Protein AF-A0A5J5KXL0-F1 (afdb_monomer)

Mean predicted aligned error: 7.63 Å

Structure (mmCIF, N/CA/C/O backbone):
data_AF-A0A5J5KXL0-F1
#
_entry.id   AF-A0A5J5KXL0-F1
#
loop_
_atom_site.group_PDB
_atom_site.id
_atom_site.type_symbol
_atom_site.label_atom_id
_atom_site.label_alt_id
_atom_site.label_comp_id
_atom_site.label_asym_id
_atom_site.label_entity_id
_atom_site.label_seq_id
_atom_site.pdbx_PDB_ins_code
_atom_site.Cartn_x
_atom_site.Cartn_y
_atom_site.Cartn_z
_atom_site.occupancy
_atom_site.B_iso_or_equiv
_atom_site.auth_seq_id
_atom_site.auth_comp_id
_atom_site.auth_asym_id
_atom_site.auth_atom_id
_atom_site.pdbx_PDB_model_num
ATOM 1 N N . MET A 1 1 ? -11.976 -41.984 21.659 1.00 36.69 1 MET A N 1
ATOM 2 C CA . MET A 1 1 ? -10.592 -41.591 21.988 1.00 36.69 1 MET A CA 1
ATOM 3 C C . MET A 1 1 ? -9.955 -41.070 20.720 1.00 36.69 1 MET A C 1
ATOM 5 O O . MET A 1 1 ? -10.077 -41.695 19.677 1.00 36.69 1 MET A O 1
ATOM 9 N N . THR A 1 2 ? -9.441 -39.859 20.839 1.00 36.66 2 THR A N 1
ATOM 10 C CA . THR A 1 2 ? -8.989 -38.903 19.829 1.00 36.66 2 THR A CA 1
ATOM 11 C C . THR A 1 2 ? -7.704 -39.324 19.122 1.00 36.66 2 THR A C 1
ATOM 13 O O . THR A 1 2 ? -6.766 -39.780 19.765 1.00 36.66 2 THR A O 1
ATOM 16 N N . THR A 1 3 ? -7.633 -39.064 17.819 1.00 36.59 3 THR A N 1
ATOM 17 C CA . THR A 1 3 ? -6.380 -38.773 17.110 1.00 36.59 3 THR A CA 1
ATOM 18 C C . THR A 1 3 ? -6.630 -37.531 16.260 1.00 36.59 3 THR A C 1
ATOM 20 O O . THR A 1 3 ? -7.458 -37.538 15.353 1.00 36.59 3 THR A O 1
ATOM 23 N N . VAL A 1 4 ? -5.998 -36.429 16.664 1.00 38.50 4 VAL A N 1
ATOM 24 C CA . VAL A 1 4 ? -5.950 -35.154 15.941 1.00 38.50 4 VAL A CA 1
ATOM 25 C C . VAL A 1 4 ? -4.655 -35.176 15.139 1.00 38.50 4 VAL A C 1
ATOM 27 O O . VAL A 1 4 ? -3.616 -35.548 15.680 1.00 38.50 4 VAL A O 1
ATOM 30 N N . ALA A 1 5 ? -4.752 -34.855 13.853 1.00 41.72 5 ALA A N 1
ATOM 31 C CA . ALA A 1 5 ? -3.625 -34.760 12.942 1.00 41.72 5 ALA A CA 1
ATOM 32 C C . ALA A 1 5 ? -2.878 -33.436 13.160 1.00 41.72 5 ALA A C 1
ATOM 34 O O . ALA A 1 5 ? -3.501 -32.374 13.201 1.00 41.72 5 ALA A O 1
ATOM 35 N N . ASP A 1 6 ? -1.557 -33.539 13.299 1.00 37.66 6 ASP A N 1
ATOM 36 C CA . ASP A 1 6 ? -0.603 -32.436 13.216 1.00 37.66 6 ASP A CA 1
ATOM 37 C C . ASP A 1 6 ? -0.498 -31.966 11.758 1.00 37.66 6 ASP A C 1
ATOM 39 O O . ASP A 1 6 ? -0.175 -32.764 10.877 1.00 37.66 6 ASP A O 1
ATOM 43 N N . ASP A 1 7 ? -0.745 -30.677 11.508 1.00 40.84 7 ASP A N 1
ATOM 44 C CA . ASP A 1 7 ? -0.402 -30.025 10.241 1.00 40.84 7 ASP A CA 1
ATOM 45 C C . ASP A 1 7 ? 0.967 -29.340 10.366 1.00 40.84 7 ASP A C 1
ATOM 47 O O . ASP A 1 7 ? 1.172 -28.370 11.102 1.00 40.84 7 ASP A O 1
ATOM 51 N N . ASP A 1 8 ? 1.902 -29.905 9.610 1.00 39.34 8 ASP A N 1
ATOM 52 C CA . ASP A 1 8 ? 3.336 -29.658 9.559 1.00 39.34 8 ASP A CA 1
ATOM 53 C C . ASP A 1 8 ? 3.670 -28.491 8.608 1.00 39.34 8 ASP A C 1
ATOM 55 O O . ASP A 1 8 ? 3.974 -28.674 7.429 1.00 39.34 8 ASP A O 1
ATOM 59 N N . TRP A 1 9 ? 3.609 -27.256 9.115 1.00 34.34 9 TRP A N 1
ATOM 60 C CA . TRP A 1 9 ? 4.214 -26.090 8.453 1.00 34.34 9 TRP A CA 1
ATOM 61 C C . TRP A 1 9 ? 5.440 -25.619 9.234 1.00 34.34 9 TRP A C 1
ATOM 63 O O . TRP A 1 9 ? 5.438 -24.581 9.901 1.00 34.34 9 TRP A O 1
ATOM 73 N N . GLY A 1 10 ? 6.509 -26.410 9.137 1.00 33.91 10 GLY A N 1
ATOM 74 C CA . GLY A 1 10 ? 7.831 -26.093 9.662 1.00 33.91 10 GLY A CA 1
A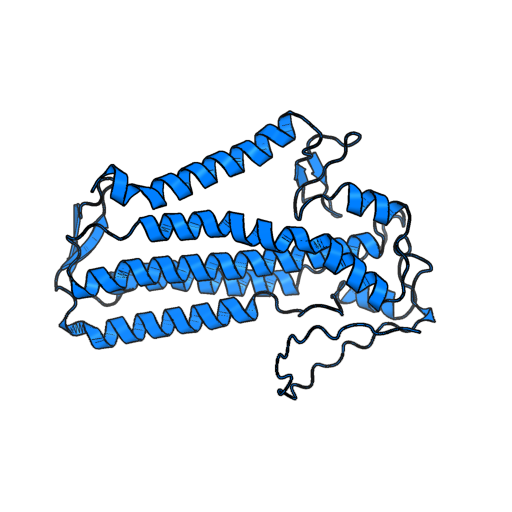TOM 75 C C . GLY A 1 10 ? 8.440 -24.840 9.027 1.00 33.91 10 GLY A C 1
ATOM 76 O O . GLY A 1 10 ? 9.099 -24.901 7.991 1.00 33.91 10 GLY A O 1
ATOM 77 N N . TYR A 1 11 ? 8.295 -23.700 9.701 1.00 33.53 11 TYR A N 1
ATOM 78 C CA . TYR A 1 11 ? 9.240 -22.593 9.579 1.00 33.53 11 TYR A CA 1
ATOM 79 C C . TYR A 1 11 ? 10.261 -22.694 10.721 1.00 33.53 11 TYR A C 1
ATOM 81 O O . TYR A 1 11 ? 9.862 -22.659 11.888 1.00 33.53 11 TYR A O 1
ATOM 89 N N . PRO A 1 12 ? 11.573 -22.791 10.438 1.00 37.69 12 PRO A N 1
ATOM 90 C CA . PRO A 1 12 ? 12.585 -22.808 11.484 1.00 37.69 12 PRO A CA 1
ATOM 91 C C . PRO A 1 12 ? 12.650 -21.434 12.165 1.00 37.69 12 PRO A C 1
ATOM 93 O O . PRO A 1 12 ? 13.183 -20.461 11.629 1.00 37.69 12 PRO A O 1
ATOM 96 N N . LEU A 1 13 ? 12.092 -21.357 13.374 1.00 39.31 13 LEU A N 1
ATOM 97 C CA . LEU A 1 13 ? 12.222 -20.230 14.295 1.00 39.31 13 LEU A CA 1
ATOM 98 C C . LEU A 1 13 ? 13.610 -20.251 14.948 1.00 39.31 13 LEU A C 1
ATOM 100 O O . LEU A 1 13 ? 13.751 -20.524 16.135 1.00 39.31 13 LEU A O 1
ATOM 104 N N . THR A 1 14 ? 14.657 -19.947 14.186 1.00 43.66 14 THR A N 1
ATOM 105 C CA . THR A 1 14 ? 15.987 -19.679 14.750 1.00 43.66 14 THR A CA 1
ATOM 106 C C . THR A 1 14 ? 16.465 -18.301 14.332 1.00 43.66 14 THR A C 1
ATOM 108 O O . THR A 1 14 ? 17.345 -18.140 13.493 1.00 43.66 14 THR A O 1
ATOM 111 N N . SER A 1 15 ? 15.885 -17.285 14.966 1.00 38.31 15 SER A N 1
ATOM 112 C CA . SER A 1 15 ? 16.609 -16.052 15.254 1.00 38.31 15 SER A CA 1
ATOM 113 C C . SER A 1 15 ? 16.174 -15.556 16.626 1.00 38.31 15 SER A C 1
ATOM 115 O O . SER A 1 15 ? 15.062 -15.051 16.793 1.00 38.31 15 SER A O 1
ATOM 117 N N . THR A 1 16 ? 17.068 -15.693 17.598 1.00 38.91 16 THR A N 1
ATOM 118 C CA . THR A 1 16 ? 17.102 -15.003 18.893 1.00 38.91 16 THR A CA 1
ATOM 119 C C . THR A 1 16 ? 17.303 -13.497 18.684 1.00 38.91 16 THR A C 1
ATOM 121 O O . THR A 1 16 ? 18.246 -12.878 19.159 1.00 38.91 16 THR A O 1
ATOM 124 N N . SER A 1 17 ? 16.391 -12.879 17.938 1.00 38.47 17 SER A N 1
ATOM 125 C CA . SER A 1 17 ? 16.041 -11.491 18.170 1.00 38.47 17 SER A CA 1
ATOM 126 C C . SER A 1 17 ? 15.224 -11.515 19.449 1.00 38.47 17 SER A C 1
ATOM 128 O O . SER A 1 17 ? 14.176 -12.160 19.496 1.00 38.47 17 SER A O 1
ATOM 130 N N . THR A 1 18 ? 15.705 -10.838 20.485 1.00 38.31 18 THR A N 1
ATOM 131 C CA . THR A 1 18 ? 14.903 -10.408 21.625 1.00 38.31 18 THR A CA 1
ATOM 132 C C . THR A 1 18 ? 13.773 -9.534 21.075 1.00 38.31 18 THR A C 1
ATOM 134 O O . THR A 1 18 ? 13.832 -8.307 21.119 1.00 38.31 18 THR A O 1
ATOM 137 N N . ARG A 1 19 ? 12.743 -10.145 20.471 1.00 43.59 19 ARG A N 1
ATOM 138 C CA . ARG A 1 19 ? 11.417 -9.547 20.442 1.00 43.59 19 ARG A CA 1
ATOM 139 C C . ARG A 1 19 ? 11.155 -9.329 21.914 1.00 43.59 19 ARG A C 1
ATOM 141 O O . ARG A 1 19 ? 11.011 -10.305 22.641 1.00 43.59 19 ARG A O 1
ATOM 148 N N . ALA A 1 20 ? 11.189 -8.075 22.356 1.00 45.09 20 ALA A N 1
ATOM 149 C CA . ALA A 1 20 ? 10.443 -7.701 23.537 1.00 45.09 20 ALA A CA 1
ATOM 150 C C . ALA A 1 20 ? 9.058 -8.299 23.290 1.00 45.09 20 ALA A C 1
ATOM 152 O O . ALA A 1 20 ? 8.345 -7.845 22.391 1.00 45.09 20 ALA A O 1
ATOM 153 N N . SER A 1 21 ? 8.779 -9.440 23.921 1.00 54.88 21 SER A N 1
ATOM 154 C CA . SER A 1 21 ? 7.454 -10.023 23.937 1.00 54.88 21 SER A CA 1
ATOM 155 C C . SER A 1 21 ? 6.624 -8.896 24.493 1.00 54.88 21 SER A C 1
ATOM 157 O O . SER A 1 21 ? 6.853 -8.501 25.636 1.00 54.88 21 SER A O 1
ATOM 159 N N . VAL A 1 22 ? 5.817 -8.269 23.639 1.00 67.56 22 VAL A N 1
ATOM 160 C CA . VAL A 1 22 ? 4.964 -7.176 24.078 1.00 67.56 22 VAL A CA 1
ATOM 161 C C . VAL A 1 22 ? 4.111 -7.806 25.164 1.00 67.56 22 VAL A C 1
ATOM 163 O O . VAL A 1 22 ? 3.346 -8.729 24.884 1.00 67.56 22 VAL A O 1
ATOM 166 N N . GLU A 1 23 ? 4.395 -7.440 26.410 1.00 82.62 23 GLU A N 1
ATOM 167 C CA . GLU A 1 23 ? 3.799 -8.098 27.558 1.00 82.62 23 GLU A CA 1
ATOM 168 C C . GLU A 1 23 ? 2.298 -7.851 27.468 1.00 82.62 23 GLU A C 1
ATOM 170 O O . GLU A 1 23 ? 1.860 -6.721 27.231 1.00 82.62 23 GLU A O 1
ATOM 175 N N . LEU A 1 24 ? 1.513 -8.927 27.537 1.00 86.38 24 LEU A N 1
ATOM 176 C CA . LEU A 1 24 ? 0.068 -8.788 27.451 1.00 86.38 24 LEU A CA 1
ATOM 177 C C . LEU A 1 24 ? -0.407 -7.913 28.617 1.00 86.38 24 LEU A C 1
ATOM 179 O O . LEU A 1 24 ? 0.106 -8.062 29.730 1.00 86.38 24 LEU A O 1
ATOM 183 N N . PRO A 1 25 ? -1.417 -7.054 28.404 1.00 87.19 25 PRO A N 1
ATOM 184 C CA . PRO A 1 25 ? -1.975 -6.243 29.474 1.00 87.19 25 PRO A CA 1
ATOM 185 C C . PRO A 1 25 ? -2.395 -7.106 30.663 1.00 87.19 25 PRO A C 1
ATOM 187 O O . PRO A 1 25 ? -2.906 -8.223 30.485 1.00 87.19 25 PRO A O 1
ATOM 190 N N . ALA A 1 26 ? -2.218 -6.580 31.876 1.00 89.81 26 ALA A N 1
ATOM 191 C CA . ALA A 1 26 ? -2.624 -7.270 33.093 1.00 89.81 26 ALA A CA 1
ATOM 192 C C . ALA A 1 26 ? -4.121 -7.634 33.020 1.00 89.81 26 ALA A C 1
ATOM 194 O O . ALA A 1 26 ? -4.926 -6.776 32.657 1.00 89.81 26 ALA A O 1
ATOM 195 N N . PRO A 1 27 ? -4.536 -8.861 33.394 1.00 90.81 27 PRO A N 1
ATOM 196 C CA . PRO A 1 27 ? -5.932 -9.294 33.273 1.00 90.81 27 PRO A CA 1
ATOM 197 C C . PRO A 1 27 ? -6.954 -8.357 33.927 1.00 90.81 27 PRO A C 1
ATOM 199 O O . PRO A 1 27 ? -8.054 -8.199 33.416 1.00 90.81 27 PRO A O 1
ATOM 202 N N . ARG A 1 28 ? -6.574 -7.697 35.026 1.00 90.75 28 ARG A N 1
ATOM 203 C CA . ARG A 1 28 ? -7.426 -6.746 35.759 1.00 90.75 28 ARG A CA 1
ATOM 204 C C . ARG A 1 28 ? -7.755 -5.456 34.998 1.00 90.75 28 ARG A C 1
ATOM 206 O O . ARG A 1 28 ? -8.701 -4.781 35.375 1.00 90.75 28 ARG A O 1
ATOM 213 N N . ASP A 1 29 ? -6.952 -5.103 33.995 1.00 91.19 29 ASP A N 1
ATOM 214 C CA . ASP A 1 29 ? -7.098 -3.868 33.215 1.00 91.19 29 ASP A CA 1
ATOM 215 C C . ASP A 1 29 ? -7.893 -4.106 31.918 1.00 91.19 29 ASP A C 1
ATOM 217 O O . ASP A 1 29 ? -8.108 -3.179 31.132 1.00 91.19 29 ASP A O 1
ATOM 221 N N . ARG A 1 30 ? -8.306 -5.358 31.673 1.00 92.06 30 ARG A N 1
ATOM 222 C CA . ARG A 1 30 ? -9.033 -5.771 30.474 1.00 92.06 30 ARG A CA 1
ATOM 223 C C . ARG A 1 30 ? -10.535 -5.530 30.651 1.00 92.06 30 ARG A C 1
ATOM 225 O O . ARG A 1 30 ? -11.064 -5.820 31.725 1.00 92.06 30 ARG A O 1
ATOM 232 N N . PRO A 1 31 ? -11.229 -5.020 29.620 1.00 92.38 31 PRO A N 1
ATOM 233 C CA . PRO A 1 31 ? -12.676 -4.873 29.672 1.00 92.38 31 PRO A CA 1
ATOM 234 C C . PRO A 1 31 ? -13.369 -6.244 29.678 1.00 92.38 31 PRO A C 1
ATOM 236 O O . PRO A 1 31 ? -12.774 -7.259 29.312 1.00 92.38 31 PRO A O 1
ATOM 239 N N . ALA A 1 32 ? -14.639 -6.268 30.092 1.00 93.19 32 ALA A N 1
ATOM 240 C CA . ALA A 1 32 ? -15.449 -7.490 30.106 1.00 93.19 32 ALA A CA 1
ATOM 241 C C . ALA A 1 32 ? -15.700 -8.051 28.696 1.00 93.19 32 ALA A C 1
ATOM 243 O O . ALA A 1 32 ? -15.843 -9.260 28.539 1.00 93.19 32 ALA A O 1
ATOM 244 N N . ASP A 1 33 ? -15.736 -7.171 27.695 1.00 93.88 33 ASP A N 1
ATOM 245 C CA . ASP A 1 33 ? -15.878 -7.476 26.277 1.00 93.88 33 ASP A CA 1
ATOM 246 C C . ASP A 1 33 ? -15.195 -6.397 25.422 1.00 93.88 33 ASP A C 1
ATOM 248 O O . ASP A 1 33 ? -14.660 -5.403 25.926 1.00 93.88 33 ASP A O 1
ATOM 252 N N . SER A 1 34 ? -15.186 -6.608 24.109 1.00 91.88 34 SER A N 1
ATOM 253 C CA . SER A 1 34 ? -14.550 -5.703 23.158 1.00 91.88 34 SER A CA 1
ATOM 254 C C . SER A 1 34 ? -15.281 -4.374 22.986 1.00 91.88 34 SER A C 1
ATOM 256 O O . SER A 1 34 ? -14.702 -3.494 22.354 1.00 91.88 34 SER A O 1
ATOM 258 N N . ASP A 1 35 ? -16.503 -4.222 23.511 1.00 91.75 35 ASP A N 1
ATOM 259 C CA . ASP A 1 35 ? -17.288 -2.982 23.449 1.00 91.75 35 ASP A CA 1
ATOM 260 C C . ASP A 1 35 ? -16.835 -1.992 24.538 1.00 91.75 35 ASP A C 1
ATOM 262 O O . ASP A 1 35 ? -16.939 -0.775 24.375 1.00 91.75 35 ASP A O 1
ATOM 266 N N . GLY A 1 36 ? -16.234 -2.505 25.616 1.00 89.56 36 GLY A N 1
ATOM 267 C CA . GLY A 1 36 ? -15.598 -1.710 26.660 1.00 89.56 36 GLY A CA 1
ATOM 268 C C . GLY A 1 36 ? -14.237 -1.114 26.278 1.00 89.56 36 GLY A C 1
ATOM 269 O O . GLY A 1 36 ? -13.543 -1.556 25.358 1.00 89.56 36 GLY A O 1
ATOM 270 N N . LEU A 1 37 ? -13.823 -0.110 27.055 1.00 89.50 37 LEU A N 1
ATOM 271 C CA . LEU A 1 37 ? -12.457 0.410 27.048 1.00 89.50 37 LEU A CA 1
ATOM 272 C C . LEU A 1 37 ? -11.621 -0.242 28.159 1.00 89.50 37 LEU A C 1
ATOM 274 O O . LEU A 1 37 ? -12.146 -0.505 29.245 1.00 89.50 37 LEU A O 1
ATOM 278 N N . PRO A 1 38 ? -10.315 -0.453 27.923 1.00 89.12 38 PRO A N 1
ATOM 279 C CA . PRO A 1 38 ? -9.367 -0.797 28.973 1.00 89.12 38 PRO A CA 1
ATOM 280 C C . PRO A 1 38 ? -9.337 0.210 30.119 1.00 89.12 38 PRO A C 1
ATOM 282 O O . PRO A 1 38 ? -9.734 1.366 29.966 1.00 89.12 38 PRO A O 1
ATOM 285 N N . THR A 1 39 ? -8.791 -0.210 31.257 1.00 90.50 39 THR A N 1
ATOM 286 C CA . THR A 1 39 ? -8.630 0.644 32.441 1.00 90.50 39 THR A CA 1
ATOM 287 C C . THR A 1 39 ? -7.174 0.723 32.900 1.00 90.50 39 THR A C 1
ATOM 289 O O . THR A 1 39 ? -6.292 0.045 32.375 1.00 90.50 39 THR A O 1
ATOM 292 N N . GLY A 1 40 ? -6.906 1.560 33.905 1.00 90.50 40 GLY A N 1
ATOM 293 C CA . GLY A 1 40 ? -5.634 1.555 34.626 1.00 90.50 40 GLY A CA 1
ATOM 294 C C . GLY A 1 40 ? -4.432 1.938 33.759 1.00 90.50 40 GLY A C 1
ATOM 295 O O . GLY A 1 40 ? -4.479 2.916 33.014 1.00 90.50 40 GLY A O 1
ATOM 296 N N . ALA A 1 41 ? -3.340 1.180 33.895 1.00 89.50 41 ALA A N 1
ATOM 297 C CA . ALA A 1 41 ? -2.090 1.454 33.187 1.00 89.50 41 ALA A CA 1
ATOM 298 C C . ALA A 1 41 ? -2.244 1.284 31.669 1.00 89.50 41 ALA A C 1
ATOM 300 O O . ALA A 1 41 ? -1.737 2.099 30.907 1.00 89.50 41 ALA A O 1
ATOM 301 N N . TRP A 1 42 ? -3.019 0.285 31.237 1.00 90.44 42 TRP A N 1
ATOM 302 C CA . TRP A 1 42 ? -3.205 0.019 29.814 1.00 90.44 42 TRP A CA 1
ATOM 303 C C . TRP A 1 42 ? -3.929 1.163 29.096 1.00 90.44 42 TRP A C 1
ATOM 305 O O . TRP A 1 42 ? -3.528 1.549 28.001 1.00 90.44 42 TRP A O 1
ATOM 315 N N . LEU A 1 43 ? -4.959 1.755 29.712 1.00 89.75 43 LEU A N 1
ATOM 316 C CA . LEU A 1 43 ? -5.638 2.915 29.125 1.00 89.75 43 LEU A CA 1
ATOM 317 C C . LEU A 1 43 ? -4.672 4.085 28.905 1.00 89.75 43 LEU A C 1
ATOM 319 O O . LEU A 1 43 ? -4.677 4.689 27.835 1.00 89.75 43 LEU A O 1
ATOM 323 N N . LYS A 1 44 ? -3.811 4.356 29.890 1.00 88.12 44 LYS A N 1
ATOM 324 C CA . LYS A 1 44 ? -2.795 5.406 29.794 1.00 88.12 44 LYS A CA 1
ATOM 325 C C . LYS A 1 44 ? -1.809 5.130 28.655 1.00 88.12 44 LYS A C 1
ATOM 327 O O . LYS A 1 44 ? -1.528 6.024 27.861 1.00 88.12 44 LYS A O 1
ATOM 332 N N . ASP A 1 45 ? -1.350 3.886 28.523 1.00 87.94 45 ASP A N 1
ATOM 333 C CA . ASP A 1 45 ? -0.476 3.485 27.417 1.00 87.94 45 ASP A CA 1
ATOM 334 C C . ASP A 1 45 ? -1.169 3.680 26.058 1.00 87.94 45 ASP A C 1
ATOM 336 O O . ASP A 1 45 ? -0.556 4.142 25.098 1.00 87.94 45 ASP A O 1
ATOM 340 N N . LEU A 1 46 ? -2.467 3.375 25.956 1.00 88.31 46 LEU A N 1
ATOM 341 C CA . LEU A 1 46 ? -3.232 3.594 24.726 1.00 88.31 46 LEU A CA 1
ATOM 342 C C . LEU A 1 46 ? -3.393 5.079 24.385 1.00 88.31 46 LEU A C 1
ATOM 344 O O . LEU A 1 46 ? -3.322 5.433 23.208 1.00 88.31 46 LEU A O 1
ATOM 348 N N . GLU A 1 47 ? -3.599 5.942 25.378 1.00 87.38 47 GLU A N 1
ATOM 349 C CA . GLU A 1 47 ? -3.676 7.396 25.189 1.00 87.38 47 GLU A CA 1
ATOM 350 C C . GLU A 1 47 ? -2.342 7.980 24.695 1.00 87.38 47 GLU A C 1
ATOM 352 O O . GLU A 1 47 ? -2.328 8.806 23.777 1.00 87.38 47 GLU A O 1
ATOM 357 N N . GLU A 1 48 ? -1.221 7.524 25.261 1.00 88.00 48 GLU A N 1
ATOM 358 C CA . GLU A 1 48 ? 0.120 8.014 24.925 1.00 88.00 48 GLU A CA 1
ATOM 359 C C . GLU A 1 48 ? 0.616 7.456 23.575 1.00 88.00 48 GLU A C 1
ATOM 361 O O . GLU A 1 48 ? 1.018 8.201 22.672 1.00 88.00 48 GLU A O 1
ATOM 366 N N . ASP A 1 49 ? 0.531 6.139 23.394 1.00 86.19 49 ASP A N 1
ATOM 367 C CA . ASP A 1 49 ? 1.235 5.411 22.335 1.00 86.19 49 ASP A CA 1
ATOM 368 C C . ASP A 1 49 ? 0.332 4.896 21.207 1.00 86.19 49 ASP A C 1
ATOM 370 O O . ASP A 1 49 ? 0.826 4.539 20.123 1.00 86.19 49 ASP A O 1
ATOM 374 N N . GLY A 1 50 ? -0.982 4.889 21.438 1.00 88.25 50 GLY A N 1
ATOM 375 C CA . GLY A 1 50 ? -1.968 4.243 20.582 1.00 88.25 50 GLY A CA 1
ATOM 376 C C . GLY A 1 50 ? -1.909 2.719 20.620 1.00 88.25 50 GLY A C 1
ATOM 377 O O . GLY A 1 50 ? -0.947 2.093 21.065 1.00 88.25 50 GLY A O 1
ATOM 378 N N . TYR A 1 51 ? -2.963 2.106 20.098 1.00 90.06 51 TYR A N 1
ATOM 379 C CA . TYR A 1 51 ? -3.105 0.666 20.038 1.00 90.06 51 TYR A CA 1
ATOM 380 C C . TYR A 1 51 ? -2.091 0.038 19.069 1.00 90.06 51 TYR A C 1
ATOM 382 O O . TYR A 1 51 ? -1.944 0.452 17.912 1.00 90.06 51 TYR A O 1
ATOM 390 N N . ARG A 1 52 ? -1.408 -1.009 19.540 1.00 87.88 52 ARG A N 1
ATOM 391 C CA . ARG A 1 52 ? -0.490 -1.854 18.768 1.00 87.88 52 ARG A CA 1
ATOM 392 C C . ARG A 1 52 ? -0.979 -3.295 18.860 1.00 87.88 52 ARG A C 1
ATOM 394 O O . ARG A 1 52 ? -1.295 -3.748 19.951 1.00 87.88 52 ARG A O 1
ATOM 401 N N . GLY A 1 53 ? -1.005 -4.002 17.732 1.00 86.94 53 GLY A N 1
ATOM 402 C CA . GLY A 1 53 ? -1.322 -5.429 17.736 1.00 86.94 53 GLY A CA 1
ATOM 403 C C . GLY A 1 53 ? -0.221 -6.252 18.402 1.00 86.94 53 GLY A C 1
ATOM 404 O O . GLY A 1 53 ? 0.969 -6.003 18.183 1.00 86.94 53 GLY A O 1
ATOM 405 N N . TYR A 1 54 ? -0.630 -7.241 19.185 1.00 87.69 54 TYR A N 1
ATOM 406 C CA . TYR A 1 54 ? 0.210 -8.190 19.902 1.00 87.69 54 TYR A CA 1
ATOM 407 C C . TYR A 1 54 ? 0.458 -9.456 19.068 1.00 87.69 54 TYR A C 1
ATOM 409 O O . TYR A 1 54 ? 1.514 -10.079 19.194 1.00 87.69 54 TYR A O 1
ATOM 417 N N . THR A 1 55 ? -0.469 -9.828 18.177 1.00 87.25 55 THR A N 1
ATOM 418 C CA . THR A 1 55 ? -0.381 -11.072 17.388 1.00 87.25 55 THR A CA 1
ATOM 419 C C . THR A 1 55 ? 0.245 -10.909 15.998 1.00 87.25 55 THR A C 1
ATOM 421 O O . THR A 1 55 ? 0.528 -11.909 15.331 1.00 87.25 55 THR A O 1
ATOM 424 N N . TRP A 1 56 ? 0.527 -9.682 15.543 1.00 85.19 56 TRP A N 1
ATOM 425 C CA . TRP A 1 56 ? 1.194 -9.427 14.258 1.00 85.19 56 TRP A CA 1
ATOM 426 C C . TRP A 1 56 ? 2.413 -8.508 14.370 1.00 85.19 56 TRP A C 1
ATOM 428 O O . TRP A 1 56 ? 2.630 -7.789 15.339 1.00 85.19 56 TRP A O 1
ATOM 438 N N . SER A 1 57 ? 3.270 -8.553 13.346 1.00 75.44 57 SER A N 1
ATOM 439 C CA . SER A 1 57 ? 4.493 -7.753 13.298 1.00 75.44 57 SER A CA 1
ATOM 440 C C . SER A 1 57 ? 4.179 -6.258 13.207 1.00 75.44 57 SER A C 1
ATOM 442 O O . SER A 1 57 ? 3.597 -5.831 12.215 1.00 75.44 57 SER A O 1
ATOM 444 N N . GLY A 1 58 ? 4.700 -5.440 14.122 1.00 73.88 58 GLY A N 1
ATOM 445 C CA . GLY A 1 58 ? 4.560 -3.974 14.067 1.00 73.88 58 GLY A CA 1
ATOM 446 C C . GLY A 1 58 ? 5.323 -3.260 12.937 1.00 73.88 58 GLY A C 1
ATOM 447 O O . GLY A 1 58 ? 5.522 -2.051 13.009 1.00 73.88 58 GLY A O 1
ATOM 448 N N . ARG A 1 59 ? 5.822 -3.985 11.924 1.00 84.25 59 ARG A N 1
ATOM 449 C CA . ARG A 1 59 ? 6.592 -3.441 10.789 1.00 84.25 59 ARG A CA 1
ATOM 450 C C . ARG A 1 59 ? 6.147 -4.066 9.454 1.00 84.25 59 ARG A C 1
ATOM 452 O O . ARG A 1 59 ? 6.959 -4.723 8.799 1.00 84.25 59 ARG A O 1
ATOM 459 N N . PRO A 1 60 ? 4.884 -3.870 9.031 1.00 85.25 60 PRO A N 1
ATOM 460 C CA . PRO A 1 60 ? 4.300 -4.536 7.859 1.00 85.25 60 PRO A CA 1
ATOM 461 C C . PRO A 1 60 ? 5.044 -4.283 6.539 1.00 85.25 60 PRO A C 1
ATOM 463 O O . PRO A 1 60 ? 4.969 -5.102 5.626 1.00 85.25 60 PRO A O 1
ATOM 466 N N . MET A 1 61 ? 5.776 -3.168 6.436 1.00 91.81 61 MET A N 1
ATOM 467 C CA . MET A 1 61 ? 6.476 -2.754 5.213 1.00 91.81 61 MET A CA 1
ATOM 468 C C . MET A 1 61 ? 7.978 -3.036 5.210 1.00 91.81 61 MET A C 1
ATOM 470 O O . MET A 1 61 ? 8.611 -2.850 4.177 1.00 91.81 61 MET A O 1
ATOM 474 N N . LEU A 1 62 ? 8.570 -3.490 6.321 1.00 93.12 62 LEU A N 1
ATOM 475 C CA . LEU A 1 62 ? 10.029 -3.614 6.400 1.00 93.12 62 LEU A CA 1
ATOM 476 C C . LEU A 1 62 ? 10.570 -4.635 5.393 1.00 93.12 62 LEU A C 1
ATOM 478 O O . LEU A 1 62 ? 11.551 -4.361 4.713 1.00 93.12 62 LEU A O 1
ATOM 482 N N . VAL A 1 63 ? 9.913 -5.790 5.273 1.00 95.50 63 VAL A N 1
ATOM 483 C CA . VAL A 1 63 ? 10.323 -6.840 4.330 1.00 95.50 63 VAL A CA 1
ATOM 484 C C . VAL A 1 63 ? 10.275 -6.347 2.882 1.00 95.50 63 VAL A C 1
ATOM 486 O O . VAL A 1 63 ? 11.326 -6.370 2.242 1.00 95.50 63 VAL A O 1
ATOM 489 N N . PRO A 1 64 ? 9.133 -5.864 2.345 1.00 97.06 64 PRO A N 1
ATOM 490 C CA . PRO A 1 64 ? 9.120 -5.382 0.972 1.00 97.06 64 PRO A CA 1
ATOM 491 C C . PRO A 1 64 ? 10.064 -4.191 0.774 1.00 97.06 64 PRO A C 1
ATOM 493 O O . PRO A 1 64 ? 10.687 -4.112 -0.274 1.00 97.06 64 PRO A O 1
ATOM 496 N N . LEU A 1 65 ? 10.255 -3.316 1.770 1.00 97.00 65 LEU A N 1
ATOM 497 C CA . LEU A 1 65 ? 11.211 -2.205 1.681 1.00 97.00 65 LEU A CA 1
ATOM 498 C C . LEU A 1 65 ? 12.647 -2.705 1.495 1.00 97.00 65 LEU A C 1
ATOM 500 O O . LEU A 1 65 ? 13.341 -2.240 0.595 1.00 97.00 65 LEU A O 1
ATOM 504 N N . LEU A 1 66 ? 13.093 -3.666 2.309 1.00 97.38 66 LEU A N 1
ATOM 505 C CA . LEU A 1 66 ? 14.434 -4.243 2.184 1.00 97.38 66 LEU A CA 1
ATOM 506 C C . LEU A 1 66 ? 14.615 -4.961 0.843 1.00 97.38 66 LEU A C 1
ATOM 508 O O . LEU A 1 66 ? 15.667 -4.837 0.221 1.00 97.38 66 LEU A O 1
ATOM 512 N N . LEU A 1 67 ? 13.584 -5.660 0.363 1.00 98.06 67 LEU A N 1
ATOM 513 C CA . LEU A 1 67 ? 13.608 -6.272 -0.966 1.00 98.06 67 LEU A CA 1
ATOM 514 C C . LEU A 1 67 ? 13.702 -5.215 -2.073 1.00 98.06 67 LEU A C 1
ATOM 516 O O . LEU A 1 67 ? 14.486 -5.393 -2.999 1.00 98.06 67 LEU A O 1
ATOM 520 N N . THR A 1 68 ? 12.992 -4.090 -1.954 1.00 97.75 68 THR A N 1
ATOM 521 C CA . THR A 1 68 ? 13.107 -2.966 -2.895 1.00 97.75 68 THR A CA 1
ATOM 522 C C . THR A 1 68 ? 14.526 -2.398 -2.898 1.00 97.75 68 THR A C 1
ATOM 524 O O . THR A 1 68 ? 15.072 -2.139 -3.967 1.00 97.75 68 THR A O 1
ATOM 527 N N . VAL A 1 69 ? 15.178 -2.270 -1.733 1.00 98.12 69 VAL A N 1
ATOM 528 C CA . VAL A 1 69 ? 16.598 -1.872 -1.655 1.00 98.12 69 VAL A CA 1
ATOM 529 C C . VAL A 1 69 ? 17.479 -2.858 -2.419 1.00 98.12 69 VAL A C 1
ATOM 531 O O . VAL A 1 69 ? 18.312 -2.436 -3.218 1.00 98.12 69 VAL A O 1
ATOM 534 N N . VAL A 1 70 ? 17.286 -4.164 -2.221 1.00 98.38 70 VAL A N 1
ATOM 535 C CA . VAL A 1 70 ? 18.052 -5.196 -2.937 1.00 98.38 70 VAL A CA 1
ATOM 536 C C . VAL A 1 70 ? 17.827 -5.107 -4.449 1.00 98.38 70 VAL A C 1
ATOM 538 O O . VAL A 1 70 ? 18.799 -5.141 -5.203 1.00 98.38 70 VAL A O 1
ATOM 541 N N . VAL A 1 71 ? 16.581 -4.942 -4.903 1.00 97.69 71 VAL A N 1
ATOM 542 C CA . VAL A 1 71 ? 16.239 -4.755 -6.326 1.00 97.69 71 VAL A CA 1
ATOM 543 C C . VAL A 1 71 ? 16.945 -3.525 -6.894 1.00 97.69 71 VAL A C 1
ATOM 545 O O . VAL A 1 71 ? 17.573 -3.612 -7.950 1.00 97.69 71 VAL A O 1
ATOM 548 N N . MET A 1 72 ? 16.916 -2.403 -6.176 1.00 97.25 72 MET A N 1
ATOM 549 C CA . MET A 1 72 ? 17.571 -1.163 -6.592 1.00 97.25 72 MET A CA 1
ATOM 550 C C . MET A 1 72 ? 19.090 -1.315 -6.683 1.00 97.25 72 MET A C 1
ATOM 552 O O . MET A 1 72 ? 19.671 -1.011 -7.722 1.00 97.25 72 MET A O 1
ATOM 556 N N . LEU A 1 73 ? 19.738 -1.851 -5.647 1.00 97.81 73 LEU A N 1
ATOM 557 C CA . LEU A 1 73 ? 21.184 -2.087 -5.657 1.00 97.81 73 LEU A CA 1
ATOM 558 C C . LEU A 1 73 ? 21.594 -3.062 -6.768 1.00 97.81 73 LEU A C 1
ATOM 560 O O . LEU A 1 73 ? 22.590 -2.825 -7.447 1.00 97.81 73 LEU A O 1
ATOM 564 N N . SER A 1 74 ? 20.803 -4.112 -7.004 1.00 97.69 74 SER A N 1
ATOM 565 C CA . SER A 1 74 ? 21.048 -5.066 -8.094 1.00 97.69 74 SER A CA 1
ATOM 566 C C . SER A 1 74 ? 20.927 -4.398 -9.462 1.00 97.69 74 SER A C 1
ATOM 568 O O . SER A 1 74 ? 21.746 -4.641 -10.342 1.00 97.69 74 SER A O 1
ATOM 570 N N . THR A 1 75 ? 19.935 -3.521 -9.630 1.00 96.31 75 THR A N 1
ATOM 571 C CA . THR A 1 75 ? 19.716 -2.764 -10.871 1.00 96.31 75 THR A CA 1
ATOM 572 C C . THR A 1 75 ? 20.891 -1.825 -11.153 1.00 96.31 75 THR A C 1
ATOM 574 O O . THR A 1 75 ? 21.404 -1.799 -12.269 1.00 96.31 75 THR A O 1
ATOM 577 N N . LEU A 1 76 ? 21.373 -1.107 -10.133 1.00 96.50 76 LEU A N 1
ATOM 578 C CA . LEU A 1 76 ? 22.543 -0.229 -10.241 1.00 96.50 76 LEU A CA 1
ATOM 579 C C . LEU A 1 76 ? 23.827 -1.013 -10.539 1.00 96.50 76 LEU A C 1
ATOM 581 O O . LEU A 1 76 ? 24.607 -0.615 -11.402 1.00 96.50 76 LEU A O 1
ATOM 585 N N . ALA A 1 77 ? 24.033 -2.146 -9.864 1.00 97.44 77 ALA A N 1
ATOM 586 C CA . ALA A 1 77 ? 25.176 -3.018 -10.112 1.00 97.44 77 ALA A CA 1
ATOM 587 C C . ALA A 1 77 ? 25.155 -3.587 -11.539 1.00 97.44 77 ALA A C 1
ATOM 589 O O . ALA A 1 77 ? 26.190 -3.619 -12.199 1.00 97.44 77 ALA A O 1
ATOM 590 N N . LEU A 1 78 ? 23.983 -3.987 -12.044 1.00 96.81 78 LEU A N 1
ATOM 591 C CA . LEU A 1 78 ? 23.821 -4.438 -13.428 1.00 96.81 78 LEU A CA 1
ATOM 592 C C . LEU A 1 78 ? 24.135 -3.326 -14.432 1.00 96.81 78 LEU A C 1
ATOM 594 O O . LEU A 1 78 ? 24.892 -3.572 -15.368 1.00 96.81 78 LEU A O 1
ATOM 598 N N . ALA A 1 79 ? 23.618 -2.112 -14.220 1.00 96.19 79 ALA A N 1
ATOM 599 C CA . ALA A 1 79 ? 23.917 -0.966 -15.079 1.00 96.19 79 ALA A CA 1
ATOM 600 C C . ALA A 1 79 ? 25.421 -0.668 -15.129 1.00 96.19 79 ALA A C 1
ATOM 602 O O . ALA A 1 79 ? 25.968 -0.404 -16.195 1.00 96.19 79 ALA A O 1
ATOM 603 N N . TRP A 1 80 ? 26.095 -0.755 -13.978 1.00 97.25 80 TRP A N 1
ATOM 604 C CA . TRP A 1 80 ? 27.541 -0.580 -13.876 1.00 97.25 80 TRP A CA 1
ATOM 605 C C . TRP A 1 80 ? 28.308 -1.670 -14.633 1.00 97.25 80 TRP A C 1
ATOM 607 O O . TRP A 1 80 ? 29.171 -1.373 -15.453 1.00 97.25 80 TRP A O 1
ATOM 617 N N . LEU A 1 81 ? 27.969 -2.942 -14.405 1.00 97.38 81 LEU A N 1
ATOM 618 C CA . LEU A 1 81 ? 28.629 -4.079 -15.055 1.00 97.38 81 LEU A CA 1
ATOM 619 C C . LEU A 1 81 ? 28.401 -4.115 -16.568 1.00 97.38 81 LEU A C 1
ATOM 621 O O . LEU A 1 81 ? 29.221 -4.663 -17.304 1.00 97.38 81 LEU A O 1
ATOM 625 N N . TRP A 1 82 ? 27.272 -3.589 -17.038 1.00 96.44 82 TRP A N 1
ATOM 626 C CA . TRP A 1 82 ? 26.923 -3.530 -18.457 1.00 96.44 82 TRP A CA 1
ATOM 627 C C . TRP A 1 82 ? 27.145 -2.149 -19.059 1.00 96.44 82 TRP A C 1
ATOM 629 O O . TRP A 1 82 ? 26.693 -1.920 -20.180 1.00 96.44 82 TRP A O 1
ATOM 639 N N . TRP A 1 83 ? 27.857 -1.256 -18.364 1.00 96.81 83 TRP A N 1
ATOM 640 C CA . TRP A 1 83 ? 28.023 0.122 -18.806 1.00 96.81 83 TRP A CA 1
ATOM 641 C C . TRP A 1 83 ? 28.509 0.186 -20.248 1.00 96.81 83 TRP A C 1
ATOM 643 O O . TRP A 1 83 ? 27.843 0.794 -21.074 1.00 96.81 83 TRP A O 1
ATOM 653 N N . ASP A 1 84 ? 29.569 -0.537 -20.601 1.00 96.38 84 ASP A N 1
ATOM 654 C CA . ASP A 1 84 ? 30.140 -0.525 -21.956 1.00 96.38 84 ASP A CA 1
ATOM 655 C C . ASP A 1 84 ? 29.231 -1.143 -23.032 1.00 96.38 84 ASP A C 1
ATOM 657 O O . ASP A 1 84 ? 29.436 -0.908 -24.218 1.00 96.38 84 ASP A O 1
ATOM 661 N N . ARG A 1 85 ? 28.212 -1.919 -22.643 1.00 93.44 85 ARG A N 1
ATOM 662 C CA . ARG A 1 85 ? 27.242 -2.530 -23.569 1.00 93.44 85 ARG A CA 1
ATOM 663 C C . ARG A 1 85 ? 26.027 -1.651 -23.830 1.00 93.44 85 ARG A C 1
ATOM 665 O O . ARG A 1 85 ? 25.354 -1.850 -24.836 1.00 93.44 85 ARG A O 1
ATOM 672 N N . ILE A 1 86 ? 25.736 -0.715 -22.928 1.00 94.50 86 ILE A N 1
ATOM 673 C CA . ILE A 1 86 ? 24.625 0.220 -23.098 1.00 94.50 86 ILE A CA 1
ATOM 674 C C . ILE A 1 86 ? 24.922 1.114 -24.315 1.00 94.50 86 ILE A C 1
ATOM 676 O O . ILE A 1 86 ? 26.018 1.686 -24.361 1.00 94.50 86 ILE A O 1
ATOM 680 N N . PRO A 1 87 ? 23.979 1.268 -25.266 1.00 92.75 87 PRO A N 1
ATOM 681 C CA . PRO A 1 87 ? 24.174 2.110 -26.445 1.00 92.75 87 PRO A CA 1
ATOM 682 C C . PRO A 1 87 ? 24.505 3.564 -26.096 1.00 92.75 87 PRO A C 1
ATOM 684 O O . PRO A 1 87 ? 24.013 4.092 -25.098 1.00 92.75 87 PRO A O 1
ATOM 687 N N . ASP A 1 88 ? 25.289 4.228 -26.949 1.00 95.00 88 ASP A N 1
ATOM 688 C CA . ASP A 1 88 ? 25.670 5.639 -26.766 1.00 95.00 88 ASP A CA 1
ATOM 689 C C . ASP A 1 88 ? 24.476 6.602 -26.846 1.00 95.00 88 ASP A C 1
ATOM 691 O O . ASP A 1 88 ? 24.535 7.702 -26.298 1.00 95.00 88 ASP A O 1
ATOM 695 N N . GLN A 1 89 ? 23.386 6.178 -27.492 1.00 94.19 89 GLN A N 1
ATOM 696 C CA . GLN A 1 89 ? 22.107 6.883 -27.534 1.00 94.19 89 GLN A CA 1
ATOM 697 C C . GLN A 1 89 ? 21.066 6.140 -26.692 1.00 94.19 89 GLN A C 1
ATOM 699 O O . GLN A 1 89 ? 20.844 4.939 -26.859 1.00 94.19 89 GLN A O 1
ATOM 704 N N . VAL A 1 90 ? 20.397 6.868 -25.802 1.00 94.19 90 VAL A N 1
ATOM 705 C CA . VAL A 1 90 ? 19.364 6.341 -24.904 1.00 94.19 90 VAL A CA 1
ATOM 706 C C . VAL A 1 90 ? 18.041 7.068 -25.112 1.00 94.19 90 VAL A C 1
ATOM 708 O O . VAL A 1 90 ? 18.012 8.267 -25.401 1.00 94.19 90 VAL A O 1
ATOM 711 N N . ALA A 1 91 ? 16.931 6.345 -24.978 1.00 92.19 91 ALA A N 1
ATOM 712 C CA . ALA A 1 91 ? 15.603 6.928 -25.123 1.00 92.19 91 ALA A CA 1
ATOM 713 C C . ALA A 1 91 ? 15.288 7.852 -23.937 1.00 92.19 91 ALA A C 1
ATOM 715 O O . ALA A 1 91 ? 15.245 7.412 -22.790 1.00 92.19 91 ALA A O 1
ATOM 716 N N . LEU A 1 92 ? 15.034 9.133 -24.213 1.00 91.38 92 LEU A N 1
ATOM 717 C CA . LEU A 1 92 ? 14.601 10.116 -23.210 1.00 91.38 92 LEU A CA 1
ATOM 718 C C . LEU A 1 92 ? 13.082 10.283 -23.159 1.00 91.38 92 LEU A C 1
ATOM 720 O O . LEU A 1 92 ? 12.560 10.931 -22.247 1.00 91.38 92 LEU A O 1
ATOM 724 N N . HIS A 1 93 ? 12.388 9.813 -24.189 1.00 89.12 93 HIS A N 1
ATOM 725 C CA . HIS A 1 93 ? 10.938 9.771 -24.273 1.00 89.12 93 HIS A CA 1
ATOM 726 C C . HIS A 1 93 ? 10.530 8.653 -25.238 1.00 89.12 93 HIS A C 1
ATOM 728 O O . HIS A 1 93 ? 11.283 8.279 -26.138 1.00 89.12 93 HIS A O 1
ATOM 734 N N . THR A 1 94 ? 9.356 8.084 -25.000 1.00 85.12 94 THR A N 1
ATOM 735 C CA . THR A 1 94 ? 8.748 7.078 -25.862 1.00 85.12 94 THR A CA 1
ATOM 736 C C . THR A 1 94 ? 7.321 7.533 -26.119 1.00 85.12 94 THR A C 1
ATOM 738 O O . THR A 1 94 ? 6.586 7.803 -25.167 1.00 85.12 94 THR A O 1
ATOM 741 N N . GLY A 1 95 ? 6.952 7.653 -27.392 1.00 81.94 95 GLY A N 1
ATOM 742 C CA . GLY A 1 95 ? 5.607 8.005 -27.815 1.00 81.94 95 GLY A CA 1
ATOM 743 C C . GLY A 1 95 ? 4.574 6.970 -27.370 1.00 81.94 95 GLY A C 1
ATOM 744 O O . GLY A 1 95 ? 4.896 5.869 -26.919 1.00 81.94 95 GLY A O 1
ATOM 745 N N . ALA A 1 96 ? 3.295 7.318 -27.511 1.00 77.38 96 ALA A N 1
ATOM 746 C CA . ALA A 1 96 ? 2.191 6.420 -27.162 1.00 77.38 96 ALA A CA 1
ATOM 747 C C . ALA A 1 96 ? 2.151 5.144 -28.026 1.00 77.38 96 ALA A C 1
ATOM 749 O O . ALA A 1 96 ? 1.580 4.140 -27.610 1.00 77.38 96 ALA A O 1
ATOM 750 N N . ASP A 1 97 ? 2.765 5.183 -29.208 1.00 77.19 97 ASP A N 1
ATOM 751 C CA . ASP A 1 97 ? 2.947 4.045 -30.112 1.00 77.19 97 ASP A CA 1
ATOM 752 C C . ASP A 1 97 ? 4.139 3.147 -29.728 1.00 77.19 97 ASP A C 1
ATOM 754 O O . ASP A 1 97 ? 4.417 2.161 -30.405 1.00 77.19 97 ASP A O 1
ATOM 758 N N . GLY A 1 98 ? 4.848 3.470 -28.642 1.00 76.25 98 GLY A N 1
ATOM 759 C CA . GLY A 1 98 ? 6.019 2.728 -28.188 1.00 76.25 98 GLY A CA 1
ATOM 760 C C . GLY A 1 98 ? 7.308 3.070 -28.939 1.00 76.25 98 GLY A C 1
ATOM 761 O O . GLY A 1 98 ? 8.346 2.490 -28.614 1.00 76.25 98 GLY A O 1
ATOM 762 N N . THR A 1 99 ? 7.279 4.007 -29.893 1.00 83.62 99 THR A N 1
ATOM 763 C CA . THR A 1 99 ? 8.474 4.436 -30.632 1.00 83.62 99 THR A CA 1
ATOM 764 C C . THR A 1 99 ? 9.249 5.507 -29.867 1.00 83.62 99 THR A C 1
ATOM 766 O O . THR A 1 99 ? 8.686 6.314 -29.126 1.00 83.62 99 THR A O 1
ATOM 769 N N . VAL A 1 100 ? 10.577 5.509 -30.001 1.00 88.88 100 VAL A N 1
ATOM 770 C CA . VAL A 1 100 ? 11.427 6.539 -29.390 1.00 88.88 100 VAL A CA 1
ATOM 771 C C . VAL A 1 100 ? 11.403 7.781 -30.275 1.00 88.88 100 VAL A C 1
ATOM 773 O O . VAL A 1 100 ? 11.989 7.793 -31.355 1.00 88.88 100 VAL A O 1
ATOM 776 N N . ASP A 1 101 ? 10.748 8.836 -29.804 1.00 90.75 101 ASP A N 1
ATOM 777 C CA . ASP A 1 101 ? 10.660 10.130 -30.491 1.00 90.75 101 ASP A CA 1
ATOM 778 C C . ASP A 1 101 ? 11.730 11.130 -30.015 1.00 90.75 101 ASP A C 1
ATOM 780 O O . ASP A 1 101 ? 11.968 12.151 -30.663 1.00 90.75 101 ASP A O 1
ATOM 784 N N . ARG A 1 102 ? 12.417 10.834 -28.901 1.00 94.38 102 ARG A N 1
ATOM 785 C CA . ARG A 1 102 ? 13.513 11.648 -28.372 1.00 94.38 102 ARG A CA 1
ATOM 786 C C . ARG A 1 102 ? 14.654 10.797 -27.833 1.00 94.38 102 ARG A C 1
ATOM 788 O O . ARG A 1 102 ? 14.501 10.069 -26.850 1.00 94.38 102 ARG A O 1
ATOM 795 N N . TRP A 1 103 ? 15.824 11.001 -28.422 1.00 95.88 103 TRP A N 1
ATOM 796 C CA . TRP A 1 103 ? 17.090 10.401 -28.014 1.00 95.88 103 TRP A CA 1
ATOM 797 C C . TRP A 1 103 ? 17.950 11.392 -27.231 1.00 95.88 103 TRP A C 1
ATOM 799 O O . TRP A 1 103 ? 17.766 12.608 -27.326 1.00 95.88 103 TRP A O 1
ATOM 809 N N . GLY A 1 104 ? 18.885 10.868 -26.451 1.00 95.81 104 GLY A N 1
ATOM 810 C CA . GLY A 1 104 ? 19.921 11.654 -25.802 1.00 95.81 104 GLY A CA 1
ATOM 811 C C . GLY A 1 104 ? 21.167 10.832 -25.536 1.00 95.81 104 GLY A C 1
ATOM 812 O O . GLY A 1 104 ? 21.151 9.604 -25.617 1.00 95.81 104 GLY A O 1
ATOM 813 N N . ASP A 1 105 ? 22.242 11.523 -25.178 1.00 97.38 105 ASP A N 1
ATOM 814 C CA . ASP A 1 105 ? 23.531 10.882 -24.949 1.00 97.38 105 ASP A CA 1
ATOM 815 C C . ASP A 1 105 ? 23.510 9.988 -23.705 1.00 97.38 105 ASP A C 1
ATOM 817 O O . ASP A 1 105 ? 22.847 10.269 -22.695 1.00 97.38 105 ASP A O 1
ATOM 821 N N . LYS A 1 106 ? 24.297 8.916 -23.758 1.00 96.75 106 LYS A N 1
ATOM 822 C CA . LYS A 1 106 ? 24.558 8.027 -22.633 1.00 96.75 106 LYS A CA 1
ATOM 823 C C . LYS A 1 106 ? 25.261 8.779 -21.507 1.00 96.75 106 LYS A C 1
ATOM 825 O O . LYS A 1 106 ? 26.468 9.005 -21.504 1.00 96.75 106 LYS A O 1
ATOM 830 N N . THR A 1 107 ? 24.476 9.116 -20.497 1.00 97.38 107 THR A N 1
ATOM 831 C CA . THR A 1 107 ? 24.939 9.672 -19.227 1.00 97.38 107 THR A CA 1
ATOM 832 C C . THR A 1 107 ? 24.354 8.854 -18.085 1.00 97.38 107 THR A C 1
ATOM 834 O O . THR A 1 107 ? 23.326 8.194 -18.249 1.00 97.38 107 THR A O 1
ATOM 837 N N . ILE A 1 108 ? 24.985 8.898 -16.907 1.00 96.00 108 ILE A N 1
ATOM 838 C CA . ILE A 1 108 ? 24.480 8.198 -15.713 1.00 96.00 108 ILE A CA 1
ATOM 839 C C . ILE A 1 108 ? 23.033 8.619 -15.428 1.00 96.00 108 ILE A C 1
ATOM 841 O O . ILE A 1 108 ? 22.184 7.771 -15.168 1.00 96.00 108 ILE A O 1
ATOM 845 N N . GLY A 1 109 ? 22.746 9.920 -15.538 1.00 95.06 109 GLY A N 1
ATOM 846 C CA . GLY A 1 109 ? 21.409 10.466 -15.323 1.00 95.06 109 GLY A CA 1
ATOM 847 C C . GLY A 1 109 ? 20.378 9.915 -16.303 1.00 95.06 109 GLY A C 1
ATOM 848 O O . GLY A 1 109 ? 19.295 9.541 -15.871 1.00 95.06 109 GLY A O 1
ATOM 849 N N . ASN A 1 110 ? 20.719 9.806 -17.590 1.00 95.44 110 ASN A N 1
ATOM 850 C CA . ASN A 1 110 ? 19.777 9.330 -18.603 1.00 95.44 110 ASN A CA 1
ATOM 851 C C . ASN A 1 110 ? 19.533 7.815 -18.508 1.00 95.44 110 ASN A C 1
ATOM 853 O O . ASN A 1 110 ? 18.383 7.391 -18.537 1.00 95.44 110 ASN A O 1
ATOM 857 N N . VAL A 1 111 ? 20.585 7.002 -18.327 1.00 94.81 111 VAL A N 1
ATOM 858 C CA . VAL A 1 111 ? 20.462 5.533 -18.193 1.00 94.81 111 VAL A CA 1
ATOM 859 C C . VAL A 1 111 ? 19.689 5.154 -16.929 1.00 94.81 111 VAL A C 1
ATOM 861 O O . VAL A 1 111 ? 18.882 4.228 -16.934 1.00 94.81 111 VAL A O 1
ATOM 864 N N . LEU A 1 112 ? 19.950 5.856 -15.823 1.00 94.81 112 LEU A N 1
ATOM 865 C CA . LEU A 1 112 ? 19.377 5.526 -14.520 1.00 94.81 112 LEU A CA 1
ATOM 866 C C . LEU A 1 112 ? 18.136 6.352 -14.177 1.00 94.81 112 LEU A C 1
ATOM 868 O O . LEU A 1 112 ? 17.642 6.241 -13.056 1.00 94.81 112 LEU A O 1
ATOM 872 N N . MET A 1 113 ? 17.598 7.143 -15.110 1.00 93.25 113 MET A N 1
ATOM 873 C CA . MET A 1 113 ? 16.463 8.023 -14.830 1.00 93.25 113 MET A CA 1
ATOM 874 C C . MET A 1 113 ? 15.249 7.237 -14.322 1.00 93.25 113 MET A C 1
ATOM 876 O O . MET A 1 113 ? 14.735 7.531 -13.242 1.00 93.25 113 MET A O 1
ATOM 880 N N . ALA A 1 114 ? 14.819 6.208 -15.058 1.00 91.25 114 ALA A N 1
ATOM 881 C CA . ALA A 1 114 ? 13.654 5.410 -14.685 1.00 91.25 114 ALA A CA 1
ATOM 882 C C . ALA A 1 114 ? 13.867 4.610 -13.381 1.00 91.25 114 ALA A C 1
ATOM 884 O O . ALA A 1 114 ? 13.008 4.703 -12.501 1.00 91.25 114 ALA A O 1
ATOM 885 N N . PRO A 1 115 ? 14.997 3.903 -13.163 1.00 93.50 115 PRO A N 1
ATOM 886 C CA . PRO A 1 115 ? 15.248 3.224 -11.895 1.00 93.50 115 PRO A CA 1
ATOM 887 C C . PRO A 1 115 ? 15.336 4.190 -10.708 1.00 93.50 115 PRO A C 1
ATOM 889 O O . PRO A 1 115 ? 14.756 3.916 -9.660 1.00 93.50 115 PRO A O 1
ATOM 892 N N . LEU A 1 116 ? 16.012 5.336 -10.848 1.00 94.44 116 LEU A N 1
ATOM 893 C CA . LEU A 1 116 ? 16.186 6.284 -9.743 1.00 94.44 116 LEU A CA 1
ATOM 894 C C . LEU A 1 116 ? 14.901 7.048 -9.419 1.00 94.44 116 LEU A C 1
ATOM 896 O O . LEU A 1 116 ? 14.534 7.129 -8.250 1.00 94.44 116 LEU A O 1
ATOM 900 N N . LEU A 1 117 ? 14.198 7.588 -10.418 1.00 93.81 117 LEU A N 1
ATOM 901 C CA . LEU A 1 117 ? 12.955 8.325 -10.173 1.00 93.81 117 LEU A CA 1
ATOM 902 C C . LEU A 1 117 ? 11.797 7.384 -9.844 1.00 93.81 117 LEU A C 1
ATOM 904 O O . LEU A 1 117 ? 11.062 7.628 -8.891 1.00 93.81 117 LEU A O 1
ATOM 908 N N . GLY A 1 118 ? 11.652 6.296 -10.598 1.00 92.56 118 GLY A N 1
ATOM 909 C CA . GLY A 1 118 ? 10.608 5.301 -10.387 1.00 92.56 118 GLY A CA 1
ATOM 910 C C . GLY A 1 118 ? 10.871 4.456 -9.144 1.00 92.56 118 GLY A C 1
ATOM 911 O O . GLY A 1 118 ? 10.185 4.599 -8.134 1.00 92.56 118 GLY A O 1
ATOM 912 N N . GLY A 1 119 ? 11.890 3.597 -9.195 1.00 93.44 119 GLY A N 1
ATOM 913 C CA . GLY A 1 119 ? 12.231 2.696 -8.089 1.00 93.44 119 GLY A CA 1
ATOM 914 C C . GLY A 1 119 ? 12.698 3.431 -6.827 1.00 93.44 119 GLY A C 1
ATOM 915 O O . GLY A 1 119 ? 12.252 3.117 -5.722 1.00 93.44 119 GLY A O 1
ATOM 916 N N . GLY A 1 120 ? 13.529 4.469 -6.968 1.00 95.06 120 GLY A N 1
ATOM 917 C CA . GLY A 1 120 ? 13.952 5.299 -5.833 1.00 95.06 120 GLY A CA 1
ATOM 918 C C . GLY A 1 120 ? 12.805 6.122 -5.238 1.00 95.06 120 GLY A C 1
ATOM 919 O O . GLY A 1 120 ? 12.683 6.201 -4.014 1.00 95.06 120 GLY A O 1
ATOM 920 N N . GLY A 1 121 ? 11.905 6.652 -6.073 1.00 96.31 121 GLY A N 1
ATOM 921 C CA . GLY A 1 121 ? 10.677 7.309 -5.618 1.00 96.31 121 GLY A CA 1
ATOM 922 C C . GLY A 1 121 ? 9.761 6.367 -4.833 1.00 96.31 121 GLY A C 1
ATOM 923 O O . GLY A 1 121 ? 9.242 6.745 -3.783 1.00 96.31 121 GLY A O 1
ATOM 924 N N . MET A 1 122 ? 9.620 5.114 -5.275 1.00 95.81 122 MET A N 1
ATOM 925 C CA . MET A 1 122 ? 8.871 4.082 -4.546 1.00 95.81 122 MET A CA 1
ATOM 926 C C . MET A 1 122 ? 9.515 3.747 -3.203 1.00 95.81 122 MET A C 1
ATOM 928 O O . MET A 1 122 ? 8.811 3.665 -2.199 1.00 95.81 122 MET A O 1
ATOM 932 N N . LEU A 1 123 ? 10.841 3.604 -3.156 1.00 96.56 123 LEU A N 1
ATOM 933 C CA . LEU A 1 123 ? 11.562 3.360 -1.908 1.00 96.56 123 LEU A CA 1
ATOM 934 C C . LEU A 1 123 ? 11.352 4.505 -0.904 1.00 96.56 123 LEU A C 1
ATOM 936 O O . LEU A 1 123 ? 11.065 4.256 0.269 1.00 96.56 123 LEU A O 1
ATOM 940 N N . LEU A 1 124 ? 11.435 5.754 -1.372 1.00 97.12 124 LEU A N 1
ATOM 941 C CA . LEU A 1 124 ? 11.149 6.933 -0.557 1.00 97.12 124 LEU A CA 1
ATOM 942 C C . LEU A 1 124 ? 9.697 6.930 -0.064 1.00 97.12 124 LEU A C 1
ATOM 944 O O . LEU A 1 124 ? 9.459 7.119 1.128 1.00 97.12 124 LEU A O 1
ATOM 948 N N . ALA A 1 125 ? 8.732 6.664 -0.948 1.00 96.81 125 ALA A N 1
ATOM 949 C CA . ALA A 1 125 ? 7.323 6.576 -0.580 1.00 96.81 125 ALA A CA 1
ATOM 950 C C . ALA A 1 125 ? 7.093 5.505 0.495 1.00 96.81 125 ALA A C 1
ATOM 952 O O . ALA A 1 125 ? 6.429 5.771 1.493 1.00 96.81 125 ALA A O 1
ATOM 953 N N . MET A 1 126 ? 7.699 4.323 0.356 1.00 96.69 126 MET A N 1
ATOM 954 C CA . MET A 1 126 ? 7.618 3.261 1.363 1.00 96.69 126 MET A CA 1
ATOM 955 C C . MET A 1 126 ? 8.186 3.703 2.715 1.00 96.69 126 MET A C 1
ATOM 957 O O . MET A 1 126 ? 7.569 3.439 3.747 1.00 96.69 126 MET A O 1
ATOM 961 N N . ALA A 1 127 ? 9.330 4.393 2.722 1.00 95.25 127 ALA A N 1
ATOM 962 C CA . ALA A 1 127 ? 9.938 4.910 3.945 1.00 95.25 127 ALA A CA 1
ATOM 963 C C . ALA A 1 127 ? 9.047 5.959 4.633 1.00 95.25 127 ALA A C 1
ATOM 965 O O . ALA A 1 127 ? 8.838 5.886 5.845 1.00 95.25 127 ALA A O 1
ATOM 966 N N . VAL A 1 128 ? 8.470 6.889 3.863 1.00 95.38 128 VAL A N 1
ATOM 967 C CA . VAL A 1 128 ? 7.548 7.915 4.375 1.00 95.38 128 VAL A CA 1
ATOM 968 C C . VAL A 1 128 ? 6.274 7.280 4.923 1.00 95.38 128 VAL A C 1
ATOM 970 O O . VAL A 1 128 ? 5.889 7.579 6.049 1.00 95.38 128 VAL A O 1
ATOM 973 N N . ILE A 1 129 ? 5.642 6.370 4.179 1.00 94.00 129 ILE A N 1
ATOM 974 C CA . ILE A 1 129 ? 4.422 5.677 4.611 1.00 94.00 129 ILE A CA 1
ATOM 975 C C . ILE A 1 129 ? 4.680 4.885 5.901 1.00 94.00 129 ILE A C 1
ATOM 977 O O . ILE A 1 129 ? 3.870 4.934 6.826 1.00 94.00 129 ILE A O 1
ATOM 981 N N . MET A 1 130 ? 5.824 4.200 6.005 1.00 91.75 130 MET A N 1
ATOM 982 C CA . MET A 1 130 ? 6.215 3.484 7.221 1.00 91.75 130 MET A CA 1
ATOM 983 C C . MET A 1 130 ? 6.426 4.437 8.409 1.00 91.75 130 MET A C 1
ATOM 985 O O . MET A 1 130 ? 6.001 4.118 9.520 1.00 91.75 130 MET A O 1
ATOM 989 N N . ALA A 1 131 ? 7.048 5.600 8.189 1.00 90.81 131 ALA A N 1
ATOM 990 C CA . ALA A 1 131 ? 7.223 6.615 9.226 1.00 90.81 131 ALA A CA 1
ATOM 991 C C . ALA A 1 131 ? 5.870 7.178 9.687 1.00 90.81 131 ALA A C 1
ATOM 993 O O . ALA A 1 131 ? 5.583 7.170 10.879 1.00 90.81 131 ALA A O 1
ATOM 994 N N . VAL A 1 132 ? 5.005 7.580 8.752 1.00 89.06 132 VAL A N 1
ATOM 995 C CA . VAL A 1 132 ? 3.645 8.071 9.028 1.00 89.06 132 VAL A CA 1
ATOM 996 C C . VAL A 1 132 ? 2.836 7.018 9.792 1.00 89.06 132 VAL A C 1
ATOM 998 O O . VAL A 1 132 ? 2.279 7.321 10.845 1.00 89.06 132 VAL A O 1
ATOM 1001 N N . GLY A 1 133 ? 2.837 5.759 9.352 1.00 86.25 133 GLY A N 1
ATOM 1002 C CA . GLY A 1 133 ? 2.129 4.672 10.037 1.00 86.25 133 GLY A CA 1
ATOM 1003 C C . GLY A 1 133 ? 2.590 4.436 11.482 1.00 86.25 133 GLY A C 1
ATOM 1004 O O . GLY A 1 133 ? 1.806 3.972 12.307 1.00 86.25 133 GLY A O 1
ATOM 1005 N N . ALA A 1 134 ? 3.834 4.789 11.824 1.00 83.81 134 ALA A N 1
ATOM 1006 C CA . ALA A 1 134 ? 4.318 4.722 13.201 1.00 83.81 134 ALA A CA 1
ATOM 1007 C C . ALA A 1 134 ? 3.734 5.827 14.104 1.00 83.81 134 ALA A C 1
ATOM 1009 O O . ALA A 1 134 ? 3.608 5.599 15.307 1.00 83.81 134 ALA A O 1
ATOM 1010 N N . PHE A 1 135 ? 3.362 6.982 13.538 1.00 83.69 135 PHE A N 1
ATOM 1011 C CA . PHE A 1 135 ? 2.780 8.118 14.266 1.00 83.69 135 PHE A CA 1
ATOM 1012 C C . PHE A 1 135 ? 1.249 8.064 14.355 1.00 83.69 135 PHE A C 1
ATOM 1014 O O . PHE A 1 135 ? 0.685 8.468 15.368 1.00 83.69 135 PHE A O 1
ATOM 1021 N N . PHE A 1 136 ? 0.567 7.554 13.327 1.00 83.00 136 PHE A N 1
ATOM 1022 C CA . PHE A 1 136 ? -0.900 7.570 13.226 1.00 83.00 136 PHE A CA 1
ATOM 1023 C C . PHE A 1 136 ? -1.557 6.279 13.737 1.00 83.00 136 PHE A C 1
ATOM 1025 O O . PHE A 1 136 ? -2.388 5.675 13.061 1.00 83.00 136 PHE A O 1
ATOM 1032 N N . ARG A 1 137 ? -1.184 5.834 14.941 1.00 84.06 137 ARG A N 1
ATOM 1033 C CA . ARG A 1 137 ? -1.828 4.667 15.562 1.00 84.06 137 ARG A CA 1
ATOM 1034 C C . ARG A 1 137 ? -3.223 5.011 16.098 1.00 84.06 137 ARG A C 1
ATOM 1036 O O . ARG A 1 137 ? -3.408 6.134 16.570 1.00 84.06 137 ARG A O 1
ATOM 1043 N N . PRO A 1 138 ? -4.186 4.067 16.074 1.00 84.06 138 PRO A N 1
ATOM 1044 C CA . PRO A 1 138 ? -5.499 4.273 16.686 1.00 84.06 138 PRO A CA 1
ATOM 1045 C C . PRO A 1 138 ? -5.355 4.608 18.173 1.00 84.06 138 PRO A C 1
ATOM 1047 O O . PRO A 1 138 ? -4.600 3.937 18.871 1.00 84.06 138 PRO A O 1
ATOM 1050 N N . ARG A 1 139 ? -6.053 5.634 18.659 1.00 84.62 139 ARG A N 1
ATOM 1051 C CA . ARG A 1 139 ? -6.008 6.082 20.060 1.00 84.62 139 ARG A CA 1
ATOM 1052 C C . ARG A 1 139 ? -7.425 6.271 20.596 1.00 84.62 139 ARG A C 1
ATOM 1054 O O . ARG A 1 139 ? -8.295 6.669 19.818 1.00 84.62 139 ARG A O 1
ATOM 1061 N N . PRO A 1 140 ? -7.657 6.048 21.899 1.00 76.94 140 PRO A N 1
ATOM 1062 C CA . PRO A 1 140 ? -8.898 6.468 22.526 1.00 76.94 140 PRO A CA 1
ATOM 1063 C C . PRO A 1 140 ? -8.996 8.008 22.488 1.00 76.94 140 PRO A C 1
ATOM 1065 O O . PRO A 1 140 ? -7.980 8.700 22.610 1.00 76.94 140 PRO A O 1
ATOM 1068 N N . PRO A 1 141 ? -10.193 8.581 22.286 1.00 66.94 141 PRO A N 1
ATOM 1069 C CA . PRO A 1 141 ? -10.371 10.027 22.281 1.00 66.94 141 PRO A CA 1
ATOM 1070 C C . PRO A 1 141 ? -10.214 10.597 23.696 1.00 66.94 141 PRO A C 1
ATOM 1072 O O . PRO A 1 141 ? -10.896 10.178 24.629 1.00 66.94 141 PRO A O 1
ATOM 1075 N N . VAL A 1 142 ? -9.358 11.607 23.853 1.00 57.78 142 VAL A N 1
ATOM 1076 C CA . VAL A 1 142 ? -9.201 12.326 25.124 1.00 57.78 142 VAL A CA 1
ATOM 1077 C C . VAL A 1 142 ? -10.376 13.297 25.295 1.00 57.78 142 VAL A C 1
ATOM 1079 O O . VAL A 1 142 ? -10.514 14.251 24.531 1.00 57.78 142 VAL A O 1
ATOM 1082 N N . GLY A 1 143 ? -11.235 13.067 26.294 1.00 54.69 143 GLY A N 1
ATOM 1083 C CA . GLY A 1 143 ? -12.232 14.049 26.753 1.00 54.69 143 GLY A CA 1
ATOM 1084 C C . GLY A 1 143 ? -13.542 14.175 25.955 1.00 54.69 143 GLY A C 1
ATOM 1085 O O . GLY A 1 143 ? -14.291 15.119 26.204 1.00 54.69 143 GLY A O 1
ATOM 1086 N N . LEU A 1 144 ? -13.866 13.255 25.037 1.00 45.06 144 LEU A N 1
ATOM 1087 C CA . LEU A 1 144 ? -15.160 13.211 24.330 1.00 45.06 144 LEU A CA 1
ATOM 1088 C C . LEU A 1 144 ? -15.907 11.899 24.618 1.00 45.06 144 LEU A C 1
ATOM 1090 O O . LEU A 1 144 ? -15.292 10.856 24.809 1.00 45.06 144 LEU A O 1
ATOM 1094 N N . ALA A 1 145 ? -17.237 12.000 24.695 1.00 42.72 145 ALA A N 1
ATOM 1095 C CA . ALA A 1 145 ? -18.190 11.007 25.195 1.00 42.72 145 ALA A CA 1
ATOM 1096 C C . ALA A 1 145 ? -17.848 9.531 24.892 1.00 42.72 145 ALA A C 1
ATOM 1098 O O . ALA A 1 145 ? -17.616 9.151 23.747 1.00 42.72 145 ALA A O 1
ATOM 1099 N N . GLN A 1 146 ? -17.930 8.704 25.939 1.00 42.59 146 GLN A N 1
ATOM 1100 C CA . GLN A 1 146 ? -17.640 7.261 26.024 1.00 42.59 146 GLN A CA 1
ATOM 1101 C C . GLN A 1 146 ? -18.478 6.335 25.105 1.00 42.59 146 GLN A C 1
ATOM 1103 O O . GLN A 1 146 ? -18.546 5.140 25.355 1.00 42.59 146 GLN A O 1
ATOM 1108 N N . GLY A 1 147 ? -19.139 6.846 24.063 1.00 45.59 147 GLY A N 1
ATOM 1109 C CA . GLY A 1 147 ? -20.101 6.082 23.258 1.00 45.59 147 GLY A CA 1
ATOM 1110 C C . GLY A 1 147 ? -19.654 5.695 21.846 1.00 45.59 147 GLY A C 1
ATOM 1111 O O . GLY A 1 147 ? -20.448 5.096 21.136 1.00 45.59 147 GLY A O 1
ATOM 1112 N N . ALA A 1 148 ? -18.449 6.075 21.397 1.00 50.62 148 ALA A N 1
ATOM 1113 C CA . ALA A 1 148 ? -18.066 5.949 19.979 1.00 50.62 148 ALA A CA 1
ATOM 1114 C C . ALA A 1 148 ? -16.810 5.108 19.691 1.00 50.62 148 ALA A C 1
ATOM 1116 O O . ALA A 1 148 ? -16.549 4.817 18.526 1.00 50.62 148 ALA A O 1
ATOM 1117 N N . HIS A 1 149 ? -16.025 4.719 20.703 1.00 66.75 149 HIS A N 1
ATOM 1118 C CA . HIS A 1 149 ? -14.806 3.937 20.490 1.00 66.75 149 HIS A CA 1
ATOM 1119 C C . HIS A 1 149 ? -14.630 2.850 21.542 1.00 66.75 149 HIS A C 1
ATOM 1121 O O . HIS A 1 149 ? -14.339 3.128 22.703 1.00 66.75 149 HIS A O 1
ATOM 1127 N N . SER A 1 150 ? -14.784 1.613 21.080 1.00 86.12 150 SER A N 1
ATOM 1128 C CA . SER A 1 150 ? -14.540 0.389 21.826 1.00 86.12 150 SER A CA 1
ATOM 1129 C C . SER A 1 150 ? -13.145 -0.174 21.544 1.00 86.12 150 SER A C 1
ATOM 1131 O O . SER A 1 150 ? -12.517 0.173 20.533 1.00 86.12 150 SER A O 1
ATOM 1133 N N . LEU A 1 151 ? -12.655 -1.082 22.393 1.00 89.75 151 LEU A N 1
ATOM 1134 C CA . LEU A 1 151 ? -11.427 -1.830 22.111 1.00 89.75 151 LEU A CA 1
ATOM 1135 C C . LEU A 1 151 ? -11.500 -2.546 20.750 1.00 89.75 151 LEU A C 1
ATOM 1137 O O . LEU A 1 151 ? -10.541 -2.490 19.979 1.00 89.75 151 LEU A O 1
ATOM 1141 N N . GLY A 1 152 ? -12.645 -3.147 20.420 1.00 90.31 152 GLY A N 1
ATOM 1142 C CA . GLY A 1 152 ? -12.887 -3.831 19.150 1.00 90.31 152 GLY A CA 1
ATOM 1143 C C . GLY A 1 152 ? -12.677 -2.929 17.933 1.00 90.31 152 GLY A C 1
ATOM 1144 O O . GLY A 1 152 ? -11.983 -3.311 16.986 1.00 90.31 152 GLY A O 1
ATOM 1145 N N . SER A 1 153 ? -13.182 -1.693 17.989 1.00 87.75 153 SER A N 1
ATOM 1146 C CA . SER A 1 153 ? -12.999 -0.709 16.915 1.00 87.75 153 SER A CA 1
ATOM 1147 C C . SER A 1 153 ? -11.520 -0.341 16.703 1.00 87.75 153 SER A C 1
ATOM 1149 O O . SER A 1 153 ? -11.045 -0.287 15.563 1.00 87.75 153 SER A O 1
ATOM 1151 N N . MET A 1 154 ? -10.750 -0.176 17.789 1.00 89.38 154 MET A N 1
ATOM 1152 C CA . MET A 1 154 ? -9.311 0.120 17.724 1.00 89.38 154 MET A CA 1
ATOM 1153 C C . MET A 1 154 ? -8.507 -1.058 17.168 1.00 89.38 154 MET A C 1
ATOM 1155 O O . MET A 1 154 ? -7.628 -0.864 16.320 1.00 89.38 154 MET A O 1
ATOM 1159 N N . VAL A 1 155 ? -8.829 -2.280 17.604 1.00 92.12 155 VAL A N 1
ATOM 1160 C CA . VAL A 1 155 ? -8.212 -3.519 17.110 1.00 92.12 155 VAL A CA 1
ATOM 1161 C C . VAL A 1 155 ? -8.446 -3.654 15.605 1.00 92.12 155 VAL A C 1
ATOM 1163 O O . VAL A 1 155 ? -7.492 -3.831 14.843 1.00 92.12 155 VAL A O 1
ATOM 1166 N N . ARG A 1 156 ? -9.694 -3.478 15.149 1.00 91.12 156 ARG A N 1
ATOM 1167 C CA . ARG A 1 156 ? -10.055 -3.499 13.724 1.00 91.12 156 ARG A CA 1
ATOM 1168 C C . ARG A 1 156 ? -9.304 -2.442 12.932 1.00 91.12 156 ARG A C 1
ATOM 1170 O O . ARG A 1 156 ? -8.749 -2.758 11.877 1.00 91.12 156 ARG A O 1
ATOM 1177 N N . GLN A 1 157 ? -9.275 -1.197 13.406 1.00 88.81 157 GLN A N 1
ATOM 1178 C CA . GLN A 1 157 ? -8.586 -0.110 12.711 1.00 88.81 157 GLN A CA 1
ATOM 1179 C C . GLN A 1 157 ? -7.082 -0.389 12.592 1.00 88.81 157 GLN A C 1
ATOM 1181 O O . GLN A 1 157 ? -6.498 -0.168 11.532 1.00 88.81 157 GLN A O 1
ATOM 1186 N N . SER A 1 158 ? -6.464 -0.938 13.640 1.00 90.25 158 SER A N 1
ATOM 1187 C CA . SER A 1 158 ? -5.050 -1.323 13.632 1.00 90.25 158 SER A CA 1
ATOM 1188 C C . SER A 1 158 ? -4.763 -2.478 12.671 1.00 90.25 158 SER A C 1
ATOM 1190 O O . SER A 1 158 ? -3.847 -2.377 11.853 1.00 90.25 158 SER A O 1
ATOM 1192 N N . ALA A 1 159 ? -5.585 -3.532 12.682 1.00 91.94 159 ALA A N 1
ATOM 1193 C CA . ALA A 1 159 ? -5.474 -4.650 11.742 1.00 91.94 159 ALA A CA 1
ATOM 1194 C C . ALA A 1 159 ? -5.659 -4.193 10.283 1.00 91.94 159 ALA A C 1
ATOM 1196 O O . ALA A 1 159 ? -4.909 -4.582 9.386 1.00 91.94 159 ALA A O 1
ATOM 1197 N N . THR A 1 160 ? -6.629 -3.305 10.055 1.00 90.62 160 THR A N 1
ATOM 1198 C CA . THR A 1 160 ? -6.891 -2.672 8.757 1.00 90.62 160 THR A CA 1
ATOM 1199 C C . THR A 1 160 ? -5.676 -1.874 8.290 1.00 90.62 160 THR A C 1
ATOM 1201 O O . THR A 1 160 ? -5.225 -2.052 7.158 1.00 90.62 160 THR A O 1
ATOM 1204 N N . MET A 1 161 ? -5.105 -1.036 9.161 1.00 89.81 161 MET A N 1
ATOM 1205 C CA . MET A 1 161 ? -3.910 -0.254 8.851 1.00 89.81 161 MET A CA 1
ATOM 1206 C C . MET A 1 161 ? -2.708 -1.157 8.543 1.00 89.81 161 MET A C 1
ATOM 1208 O O . MET A 1 161 ? -2.013 -0.902 7.561 1.00 89.81 161 MET A O 1
ATOM 1212 N N . ASP A 1 162 ? -2.491 -2.241 9.300 1.00 92.12 162 ASP A N 1
ATOM 1213 C CA . ASP A 1 162 ? -1.418 -3.208 9.012 1.00 92.12 162 ASP A CA 1
ATOM 1214 C C . ASP A 1 162 ? -1.566 -3.801 7.608 1.00 92.12 162 ASP A C 1
ATOM 1216 O O . ASP A 1 162 ? -0.604 -3.815 6.839 1.00 92.12 162 ASP A O 1
ATOM 1220 N N . ILE A 1 163 ? -2.778 -4.219 7.234 1.00 92.44 163 ILE A N 1
ATOM 1221 C CA . ILE A 1 163 ? -3.054 -4.773 5.907 1.00 92.44 163 ILE A CA 1
ATOM 1222 C C . ILE A 1 163 ? -2.868 -3.729 4.804 1.00 92.44 163 ILE A C 1
ATOM 1224 O O . ILE A 1 163 ? -2.267 -4.052 3.776 1.00 92.44 163 ILE A O 1
ATOM 1228 N N . VAL A 1 164 ? -3.333 -2.489 4.989 1.00 91.81 164 VAL A N 1
ATOM 1229 C CA . VAL A 1 164 ? -3.117 -1.404 4.014 1.00 91.81 164 VAL A CA 1
ATOM 1230 C C . VAL A 1 164 ? -1.627 -1.169 3.812 1.00 91.81 164 VAL A C 1
ATOM 1232 O O . VAL A 1 164 ? -1.153 -1.194 2.677 1.00 91.81 164 VAL A O 1
ATOM 1235 N N . LEU A 1 165 ? -0.866 -1.008 4.895 1.00 93.56 165 LEU A N 1
ATOM 1236 C CA . LEU A 1 165 ? 0.572 -0.764 4.826 1.00 93.56 165 LEU A CA 1
ATOM 1237 C C . LEU A 1 165 ? 1.298 -1.946 4.172 1.00 93.56 165 LEU A C 1
ATOM 1239 O O . LEU A 1 165 ? 2.096 -1.761 3.254 1.00 93.56 165 LEU A O 1
ATOM 1243 N N . ARG A 1 166 ? 0.983 -3.178 4.587 1.00 94.69 166 ARG A N 1
ATOM 1244 C CA . ARG A 1 166 ? 1.590 -4.405 4.056 1.00 94.69 166 ARG A CA 1
ATOM 1245 C C . ARG A 1 166 ? 1.308 -4.567 2.567 1.00 94.69 166 ARG A C 1
ATOM 1247 O O . ARG A 1 166 ? 2.234 -4.777 1.788 1.00 94.69 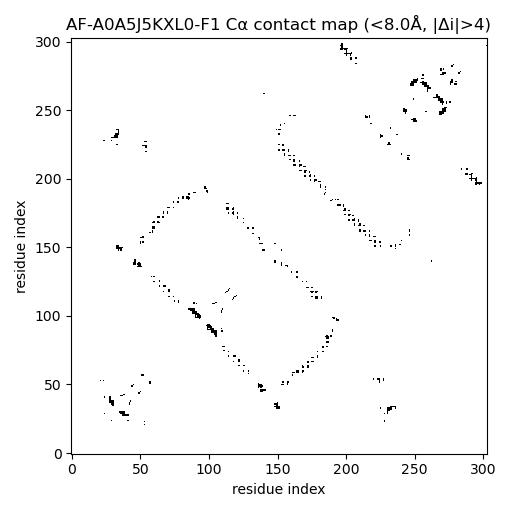166 ARG A O 1
ATOM 1254 N N . SER A 1 167 ? 0.043 -4.458 2.168 1.00 95.38 167 SER A N 1
ATOM 1255 C CA . SER A 1 167 ? -0.372 -4.596 0.770 1.00 95.38 167 SER A CA 1
ATOM 1256 C C . SER A 1 167 ? 0.210 -3.499 -0.119 1.00 95.38 167 SER A C 1
ATOM 1258 O O . SER A 1 167 ? 0.700 -3.800 -1.207 1.00 95.38 167 SER A O 1
ATOM 1260 N N . THR A 1 168 ? 0.252 -2.260 0.373 1.00 95.88 168 THR A N 1
ATOM 1261 C CA . THR A 1 168 ? 0.912 -1.139 -0.307 1.00 95.88 168 THR A CA 1
ATOM 1262 C C . THR A 1 168 ? 2.396 -1.426 -0.501 1.00 95.88 168 THR A C 1
ATOM 1264 O O . THR A 1 168 ? 2.901 -1.297 -1.611 1.00 95.88 168 THR A O 1
ATOM 1267 N N . GLY A 1 169 ? 3.094 -1.890 0.541 1.00 96.88 169 GLY A N 1
ATOM 1268 C CA . GLY A 1 169 ? 4.516 -2.212 0.453 1.00 96.88 169 GLY A CA 1
ATOM 1269 C C . GLY A 1 169 ? 4.827 -3.284 -0.595 1.00 96.88 169 GLY A C 1
ATOM 1270 O O . GLY A 1 169 ? 5.708 -3.088 -1.428 1.00 96.88 169 GLY A O 1
ATOM 1271 N N . TRP A 1 170 ? 4.081 -4.391 -0.601 1.00 97.94 170 TRP A N 1
ATOM 1272 C CA . TRP A 1 170 ? 4.251 -5.446 -1.609 1.00 97.94 170 TRP A CA 1
ATOM 1273 C C . TRP A 1 170 ? 3.892 -4.987 -3.027 1.00 97.94 170 TRP A C 1
ATOM 1275 O O . TRP A 1 170 ? 4.573 -5.363 -3.979 1.00 97.94 170 TRP A O 1
ATOM 1285 N N . SER A 1 171 ? 2.867 -4.146 -3.174 1.00 96.94 171 SER A N 1
ATOM 1286 C CA . SER A 1 171 ? 2.487 -3.592 -4.479 1.00 96.94 171 SER A CA 1
ATOM 1287 C C . SER A 1 171 ? 3.578 -2.671 -5.033 1.00 96.94 171 SER A C 1
ATOM 1289 O O . SER A 1 171 ? 3.956 -2.801 -6.195 1.00 96.94 171 SER A O 1
ATOM 1291 N N . LEU A 1 172 ? 4.140 -1.795 -4.191 1.00 97.19 172 LEU A N 1
ATOM 1292 C CA . LEU A 1 172 ? 5.244 -0.905 -4.565 1.00 97.19 172 LEU A CA 1
ATOM 1293 C C . LEU A 1 172 ? 6.528 -1.675 -4.900 1.00 97.19 172 LEU A C 1
ATOM 1295 O O . LEU A 1 172 ? 7.236 -1.286 -5.824 1.00 97.19 172 LEU A O 1
ATOM 1299 N N . LEU A 1 173 ? 6.803 -2.792 -4.218 1.00 97.88 173 LEU A N 1
ATOM 1300 C CA . LEU A 1 173 ? 7.908 -3.683 -4.582 1.00 97.88 173 LEU A CA 1
ATOM 1301 C C . LEU A 1 173 ? 7.739 -4.238 -6.005 1.00 97.88 173 LEU A C 1
ATOM 1303 O O . LEU A 1 173 ? 8.674 -4.170 -6.798 1.00 97.88 173 LEU A O 1
ATOM 1307 N N . ILE A 1 174 ? 6.559 -4.765 -6.349 1.00 97.56 174 ILE A N 1
ATOM 1308 C CA . ILE A 1 174 ? 6.298 -5.303 -7.698 1.00 97.56 174 ILE A CA 1
ATOM 1309 C C . ILE A 1 174 ? 6.430 -4.206 -8.751 1.00 97.56 174 ILE A C 1
ATOM 1311 O O . ILE A 1 174 ? 7.032 -4.425 -9.799 1.00 97.56 174 ILE A O 1
ATOM 1315 N N . PHE A 1 175 ? 5.922 -3.014 -8.453 1.00 95.69 175 PHE A N 1
ATOM 1316 C CA . PHE A 1 175 ? 6.089 -1.843 -9.302 1.00 95.69 175 PHE A CA 1
ATOM 1317 C C . PHE A 1 175 ? 7.565 -1.473 -9.506 1.0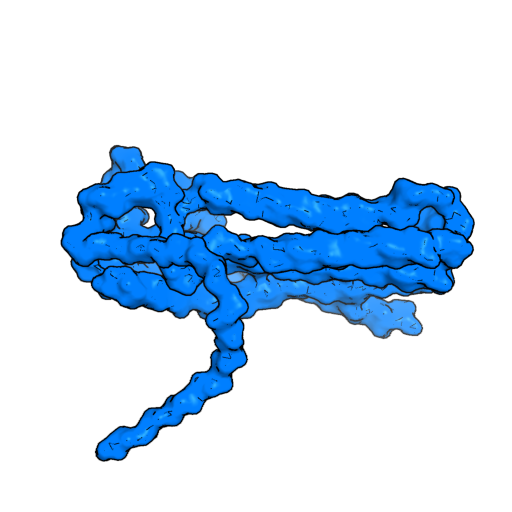0 95.69 175 PHE A C 1
ATOM 1319 O O . PHE A 1 175 ? 7.984 -1.233 -10.637 1.00 95.69 175 PHE A O 1
ATOM 1326 N N . SER A 1 176 ? 8.376 -1.497 -8.446 1.00 96.62 176 SER A N 1
ATOM 1327 C CA . SER A 1 176 ? 9.813 -1.234 -8.546 1.00 96.62 176 SER A CA 1
ATOM 1328 C C . SER A 1 176 ? 10.525 -2.299 -9.378 1.00 96.62 176 SER A C 1
ATOM 1330 O O . SER A 1 176 ? 11.377 -1.952 -10.191 1.00 96.62 176 SER A O 1
ATOM 1332 N N . ILE A 1 177 ? 10.162 -3.577 -9.220 1.00 96.44 177 ILE A N 1
ATOM 1333 C CA . ILE A 1 177 ? 10.687 -4.674 -10.043 1.00 96.44 177 ILE A CA 1
ATOM 1334 C C . ILE A 1 177 ? 10.315 -4.462 -11.512 1.00 96.44 177 ILE A C 1
ATOM 1336 O O . ILE A 1 177 ? 11.181 -4.585 -12.373 1.00 96.44 177 ILE A O 1
ATOM 1340 N N . ALA A 1 178 ? 9.058 -4.117 -11.805 1.00 95.12 178 ALA A N 1
ATOM 1341 C CA . ALA A 1 178 ? 8.600 -3.857 -13.166 1.00 95.12 178 ALA A CA 1
ATOM 1342 C C . ALA A 1 178 ? 9.409 -2.728 -13.818 1.00 95.12 178 ALA A C 1
ATOM 1344 O O . ALA A 1 178 ? 9.910 -2.911 -14.922 1.00 95.12 178 ALA A O 1
ATOM 1345 N N . ILE A 1 179 ? 9.618 -1.608 -13.116 1.00 93.38 179 ILE A N 1
ATOM 1346 C CA . ILE A 1 179 ? 10.435 -0.490 -13.613 1.00 93.38 179 ILE A CA 1
ATOM 1347 C C . ILE A 1 179 ? 11.879 -0.920 -13.878 1.00 93.38 179 ILE A C 1
ATOM 1349 O O . ILE A 1 179 ? 12.406 -0.652 -14.955 1.00 93.38 179 ILE A O 1
ATOM 1353 N N . SER A 1 180 ? 12.512 -1.632 -12.944 1.00 93.12 180 SER A N 1
ATOM 1354 C CA . SER A 1 180 ? 13.872 -2.145 -13.145 1.00 93.12 180 SER A CA 1
ATOM 1355 C C . SER A 1 180 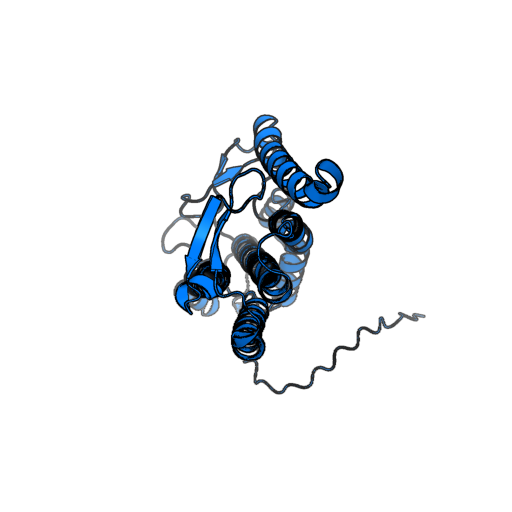? 13.966 -3.095 -14.344 1.00 93.12 180 SER A C 1
ATOM 1357 O O . SER A 1 180 ? 14.903 -3.013 -15.137 1.00 93.12 180 SER A O 1
ATOM 1359 N N . LEU A 1 181 ? 12.986 -3.986 -14.509 1.00 93.19 181 LEU A N 1
ATOM 1360 C CA . LEU A 1 181 ? 12.948 -4.955 -15.604 1.00 93.19 181 LEU A CA 1
ATOM 1361 C C . LEU A 1 181 ? 12.583 -4.342 -16.961 1.00 93.19 181 LEU A C 1
ATOM 1363 O O . LEU A 1 181 ? 12.850 -4.977 -17.976 1.00 93.19 181 LEU A O 1
ATOM 1367 N N . LEU A 1 182 ? 12.016 -3.134 -17.014 1.00 90.12 182 LEU A N 1
ATOM 1368 C CA . LEU A 1 182 ? 11.843 -2.408 -18.277 1.00 90.12 182 LEU A CA 1
ATOM 1369 C C . LEU A 1 182 ? 13.190 -1.950 -18.851 1.00 90.12 182 LEU A C 1
ATOM 1371 O O . LEU A 1 182 ? 13.364 -1.948 -20.068 1.00 90.12 182 LEU A O 1
ATOM 1375 N N . GLU A 1 183 ? 14.146 -1.600 -17.990 1.00 90.50 183 GLU A N 1
ATOM 1376 C CA . GLU A 1 183 ? 15.441 -1.042 -18.395 1.00 90.50 183 GLU A CA 1
ATOM 1377 C C . GLU A 1 183 ? 16.488 -2.107 -18.729 1.00 90.50 183 GLU A C 1
ATOM 1379 O O . GLU A 1 183 ? 17.232 -1.969 -19.700 1.00 90.50 183 GLU A O 1
ATOM 1384 N N . VAL A 1 184 ? 16.520 -3.217 -17.989 1.00 90.31 184 VAL A N 1
ATOM 1385 C CA . VAL A 1 184 ? 17.538 -4.267 -18.184 1.00 90.31 184 VAL A CA 1
ATOM 1386 C C . VAL A 1 184 ? 17.583 -4.812 -19.628 1.00 90.31 184 VAL A C 1
ATOM 1388 O O . VAL A 1 184 ? 18.682 -4.920 -20.181 1.00 90.31 184 VAL A O 1
ATOM 1391 N N . PRO A 1 185 ? 16.455 -5.135 -20.294 1.00 88.56 185 PRO A N 1
ATOM 1392 C CA . PRO A 1 185 ? 16.464 -5.541 -21.698 1.00 88.56 185 PRO A CA 1
ATOM 1393 C C . PRO A 1 185 ? 16.960 -4.432 -22.629 1.00 88.56 185 PRO A C 1
ATOM 1395 O O . PRO A 1 185 ? 17.756 -4.711 -23.525 1.00 88.56 185 PRO A O 1
ATOM 1398 N N . ARG A 1 186 ? 16.564 -3.174 -22.382 1.00 89.00 186 ARG A N 1
ATOM 1399 C CA . ARG A 1 186 ? 16.963 -2.009 -23.192 1.00 89.00 186 ARG A CA 1
ATOM 1400 C C . ARG A 1 186 ? 18.473 -1.801 -23.186 1.00 89.00 186 ARG A C 1
ATOM 1402 O O . ARG A 1 186 ? 19.064 -1.521 -24.225 1.00 89.00 186 ARG A O 1
ATOM 1409 N N . TRP A 1 187 ? 19.118 -2.030 -22.045 1.00 90.69 187 TRP A N 1
ATOM 1410 C CA . TRP A 1 187 ? 20.576 -1.964 -21.925 1.00 90.69 187 TRP A CA 1
ATOM 1411 C C . TRP A 1 187 ? 21.304 -3.024 -22.751 1.00 90.69 187 TRP A C 1
ATOM 1413 O O . TRP A 1 187 ? 22.451 -2.813 -23.132 1.00 90.69 187 TRP A O 1
ATOM 1423 N N . ARG A 1 188 ? 20.662 -4.168 -23.017 1.00 86.94 188 ARG A N 1
ATOM 1424 C CA . ARG A 1 188 ? 21.272 -5.287 -23.745 1.00 86.94 188 ARG A CA 1
ATOM 1425 C C . ARG A 1 188 ? 20.975 -5.261 -25.238 1.00 86.94 188 ARG A C 1
ATOM 1427 O O . ARG A 1 188 ? 21.853 -5.592 -26.027 1.00 86.94 188 ARG A O 1
ATOM 1434 N N . THR A 1 189 ? 19.733 -4.974 -25.612 1.00 84.44 189 THR A N 1
ATOM 1435 C CA . THR A 1 189 ? 19.257 -5.110 -26.996 1.00 84.44 189 THR A CA 1
ATOM 1436 C C . THR A 1 189 ? 19.020 -3.774 -27.689 1.00 84.44 189 THR A C 1
ATOM 1438 O O . THR A 1 189 ? 18.587 -3.767 -28.834 1.00 84.44 189 THR A O 1
ATOM 1441 N N . GLY A 1 190 ? 19.269 -2.656 -27.004 1.00 84.50 190 GLY A N 1
ATOM 1442 C CA . GLY A 1 190 ? 18.905 -1.325 -27.472 1.00 84.50 190 GLY A CA 1
ATOM 1443 C C . GLY A 1 190 ? 17.454 -0.955 -27.160 1.00 84.50 190 GLY A C 1
ATOM 1444 O O . GLY A 1 190 ? 16.658 -1.782 -26.708 1.00 84.50 190 GLY A O 1
ATOM 1445 N N . TYR A 1 191 ? 17.129 0.317 -27.392 1.00 82.56 191 TYR A N 1
ATOM 1446 C CA . TYR A 1 191 ? 15.829 0.922 -27.070 1.00 82.56 191 TYR A CA 1
ATOM 1447 C C . TYR A 1 191 ? 14.806 0.821 -28.214 1.00 82.56 191 TYR A C 1
ATOM 1449 O O . TYR A 1 191 ? 13.683 1.288 -28.063 1.00 82.56 191 TYR A O 1
ATOM 1457 N N . GLU A 1 192 ? 15.189 0.217 -29.341 1.00 77.12 192 GLU A N 1
ATOM 1458 C CA . GLU A 1 192 ? 14.327 0.040 -30.517 1.00 77.12 192 GLU A CA 1
ATOM 1459 C C . GLU A 1 192 ? 13.314 -1.099 -30.339 1.00 77.12 192 GLU A C 1
ATOM 1461 O O . GLU A 1 192 ? 12.253 -1.091 -30.957 1.00 77.12 192 GLU A O 1
ATOM 1466 N N . ASN A 1 193 ? 13.611 -2.068 -29.467 1.00 73.88 193 ASN A N 1
ATOM 1467 C CA . ASN A 1 193 ? 12.673 -3.137 -29.152 1.00 73.88 193 ASN A CA 1
ATOM 1468 C C . ASN A 1 193 ? 11.547 -2.613 -28.260 1.00 73.88 193 ASN A C 1
ATOM 1470 O O . ASN A 1 193 ? 11.788 -1.900 -27.280 1.00 73.88 193 ASN A O 1
ATOM 1474 N N . SER A 1 194 ? 10.319 -3.035 -28.569 1.00 65.56 194 SER A N 1
ATOM 1475 C CA . SER A 1 194 ? 9.122 -2.723 -27.792 1.00 65.56 194 SER A CA 1
ATOM 1476 C C . SER A 1 194 ? 9.362 -2.993 -26.306 1.00 65.56 194 SER A C 1
ATOM 1478 O O . SER A 1 194 ? 9.680 -4.114 -25.899 1.00 65.56 194 SER A O 1
ATOM 1480 N N . SER A 1 195 ? 9.226 -1.938 -25.499 1.00 73.88 195 SER A N 1
ATOM 1481 C CA . SER A 1 195 ? 9.346 -2.017 -24.044 1.00 73.88 195 SER A CA 1
ATOM 1482 C C . SER A 1 195 ? 8.379 -3.077 -23.505 1.00 73.88 195 SER A C 1
ATOM 1484 O O . SER A 1 195 ? 7.239 -3.120 -23.978 1.00 73.88 195 SER A O 1
ATOM 1486 N N . PRO A 1 196 ? 8.770 -3.924 -22.531 1.00 84.44 196 PRO A N 1
ATOM 1487 C CA . PRO A 1 196 ? 7.885 -4.937 -21.957 1.00 84.44 196 PRO A CA 1
ATOM 1488 C C . PRO A 1 196 ? 6.798 -4.310 -21.060 1.00 84.44 196 PRO A C 1
ATOM 1490 O O . PRO A 1 196 ? 6.695 -4.604 -19.873 1.00 84.44 196 PRO A O 1
ATOM 1493 N N . ILE A 1 197 ? 5.959 -3.444 -21.634 1.00 86.62 197 ILE A N 1
ATOM 1494 C CA . ILE A 1 197 ? 4.924 -2.642 -20.969 1.00 86.62 197 ILE A CA 1
ATOM 1495 C C . ILE A 1 197 ? 3.887 -3.500 -20.237 1.00 86.62 197 ILE A C 1
ATOM 1497 O O . ILE A 1 197 ? 3.282 -3.057 -19.261 1.00 86.62 197 ILE A O 1
ATOM 1501 N N . TRP A 1 198 ? 3.743 -4.764 -20.634 1.00 89.69 198 TRP A N 1
ATOM 1502 C CA . TRP A 1 198 ? 2.938 -5.752 -19.927 1.00 89.69 198 TRP A CA 1
ATOM 1503 C C . TRP A 1 198 ? 3.354 -5.921 -18.456 1.00 89.69 198 TRP A C 1
ATOM 1505 O O . TRP A 1 198 ? 2.498 -6.195 -17.617 1.00 89.69 198 TRP A O 1
ATOM 1515 N N . LEU A 1 199 ? 4.625 -5.669 -18.109 1.00 92.62 199 LEU A N 1
ATOM 1516 C CA . LEU A 1 199 ? 5.104 -5.638 -16.722 1.00 92.62 199 LEU A CA 1
ATOM 1517 C C . LEU A 1 199 ? 4.428 -4.533 -15.899 1.00 92.62 199 LEU A C 1
ATOM 1519 O O . LEU A 1 199 ? 4.124 -4.746 -14.725 1.00 92.62 199 LEU A O 1
ATOM 1523 N N . ILE A 1 200 ? 4.137 -3.376 -16.507 1.00 92.50 200 ILE A N 1
ATOM 1524 C CA . ILE A 1 200 ? 3.341 -2.322 -15.861 1.00 92.50 200 ILE A CA 1
ATOM 1525 C C . ILE A 1 200 ? 1.905 -2.799 -15.662 1.00 92.50 200 ILE A C 1
ATOM 1527 O O . ILE A 1 200 ? 1.334 -2.559 -14.604 1.00 92.50 200 ILE A O 1
ATOM 1531 N N . GLY A 1 201 ? 1.341 -3.540 -16.621 1.00 93.62 201 GLY A N 1
ATOM 1532 C CA . GLY A 1 201 ? 0.042 -4.197 -16.454 1.00 93.62 201 GLY A CA 1
ATOM 1533 C C . GLY A 1 201 ? 0.002 -5.119 -15.231 1.00 93.62 201 GLY A C 1
ATOM 1534 O O . GLY A 1 201 ? -0.896 -4.995 -14.398 1.00 93.62 201 GLY A O 1
ATOM 1535 N N . VAL A 1 202 ? 1.019 -5.975 -15.060 1.00 95.50 202 VAL A N 1
ATOM 1536 C CA . VAL A 1 202 ? 1.169 -6.827 -13.862 1.00 95.50 202 VAL A CA 1
ATOM 1537 C C . VAL A 1 202 ? 1.236 -5.984 -12.587 1.00 95.50 202 VAL A C 1
ATOM 1539 O O . VAL A 1 202 ? 0.546 -6.286 -11.613 1.00 95.50 202 VAL A O 1
ATOM 1542 N N . ALA A 1 203 ? 2.036 -4.917 -12.588 1.00 95.75 203 ALA A N 1
ATOM 1543 C CA . ALA A 1 203 ? 2.200 -4.051 -11.428 1.00 95.75 203 ALA A CA 1
ATOM 1544 C C . ALA A 1 203 ? 0.898 -3.322 -11.046 1.00 95.75 203 ALA A C 1
ATOM 1546 O O . ALA A 1 203 ? 0.519 -3.311 -9.873 1.00 95.75 203 ALA A O 1
ATOM 1547 N N . VAL A 1 204 ? 0.163 -2.794 -12.031 1.00 95.25 204 VAL A N 1
ATOM 1548 C CA . VAL A 1 204 ? -1.158 -2.175 -11.835 1.00 95.25 204 VAL A CA 1
ATOM 1549 C C . VAL A 1 204 ? -2.139 -3.183 -11.239 1.00 95.25 204 VAL A C 1
ATOM 1551 O O . VAL A 1 204 ? -2.798 -2.874 -10.252 1.00 95.25 204 VAL A O 1
ATOM 1554 N N . LEU A 1 205 ? -2.212 -4.406 -11.773 1.00 95.69 205 LEU A N 1
ATOM 1555 C CA . LEU A 1 205 ? -3.092 -5.447 -11.228 1.00 95.69 205 LEU A CA 1
ATOM 1556 C C . LEU A 1 205 ? -2.711 -5.829 -9.791 1.00 95.69 205 LEU A C 1
ATOM 1558 O O . LEU A 1 205 ? -3.592 -6.041 -8.952 1.00 95.69 205 LEU A O 1
ATOM 1562 N N . ALA A 1 206 ? -1.415 -5.864 -9.473 1.00 95.56 206 ALA A N 1
ATOM 1563 C CA . ALA A 1 206 ? -0.933 -6.173 -8.131 1.00 95.56 206 ALA A CA 1
ATOM 1564 C C . ALA A 1 206 ? -1.448 -5.182 -7.071 1.00 95.56 206 ALA A C 1
ATOM 1566 O O . ALA A 1 206 ? -1.780 -5.620 -5.967 1.00 95.56 206 ALA A O 1
ATOM 1567 N N . MET A 1 207 ? -1.625 -3.897 -7.419 1.00 93.44 207 MET A N 1
ATOM 1568 C CA . MET A 1 207 ? -2.220 -2.886 -6.526 1.00 93.44 207 MET A CA 1
ATOM 1569 C C . MET A 1 207 ? -3.662 -3.185 -6.111 1.00 93.44 207 MET A C 1
ATOM 1571 O O . MET A 1 207 ? -4.136 -2.591 -5.149 1.00 93.44 207 MET A O 1
ATOM 1575 N N . PHE A 1 208 ? -4.363 -4.095 -6.789 1.00 90.88 208 PHE A N 1
ATOM 1576 C CA . PHE A 1 208 ? -5.731 -4.486 -6.435 1.00 90.88 208 PHE A CA 1
ATOM 1577 C C . PHE A 1 208 ? -5.784 -5.901 -5.878 1.00 90.88 208 PHE A C 1
ATOM 1579 O O . PHE A 1 208 ? -6.416 -6.145 -4.849 1.00 90.88 208 PHE A O 1
ATOM 1586 N N . VAL A 1 209 ? -5.070 -6.827 -6.521 1.00 93.62 209 VAL A N 1
ATOM 1587 C CA . VAL A 1 209 ? -5.040 -8.237 -6.127 1.00 93.62 209 VAL A CA 1
ATOM 1588 C C . VAL A 1 209 ? -4.408 -8.406 -4.747 1.00 93.62 209 VAL A C 1
ATOM 1590 O O . VAL A 1 209 ? -4.949 -9.138 -3.920 1.00 93.62 209 VAL A O 1
ATOM 1593 N N . ILE A 1 210 ? -3.298 -7.722 -4.453 1.00 95.25 210 ILE A N 1
ATOM 1594 C CA . ILE A 1 210 ? -2.603 -7.897 -3.171 1.00 95.25 210 ILE A CA 1
ATOM 1595 C C . ILE A 1 210 ? -3.426 -7.364 -2.007 1.00 95.25 210 ILE A C 1
ATOM 1597 O O . ILE A 1 210 ? -3.600 -8.130 -1.052 1.00 95.25 210 ILE A O 1
ATOM 1601 N N . PRO A 1 211 ? -3.953 -6.118 -2.039 1.00 92.31 211 PRO A N 1
ATOM 1602 C CA . PRO A 1 211 ? -4.901 -5.699 -1.030 1.00 92.31 211 PRO A CA 1
ATOM 1603 C C . PRO A 1 211 ? -6.000 -6.735 -0.902 1.00 92.31 211 PRO A C 1
ATOM 1605 O O . PRO A 1 211 ? -6.122 -7.263 0.194 1.00 92.31 211 PRO A O 1
ATOM 1608 N N . TYR A 1 212 ? -6.705 -7.099 -1.988 1.00 91.75 212 TYR A N 1
ATOM 1609 C CA . TYR A 1 212 ? -7.828 -8.054 -1.961 1.00 91.75 212 TYR A CA 1
ATOM 1610 C C . TYR A 1 212 ? -7.511 -9.340 -1.181 1.00 91.75 212 TYR A C 1
ATOM 1612 O O . TYR A 1 212 ? -8.231 -9.726 -0.254 1.00 91.75 212 TYR A O 1
ATOM 1620 N N . LEU A 1 213 ? -6.387 -9.978 -1.512 1.00 93.56 213 LEU A N 1
ATOM 1621 C CA . LEU A 1 213 ? -5.955 -11.235 -0.903 1.00 93.56 213 LEU A CA 1
ATOM 1622 C C . LE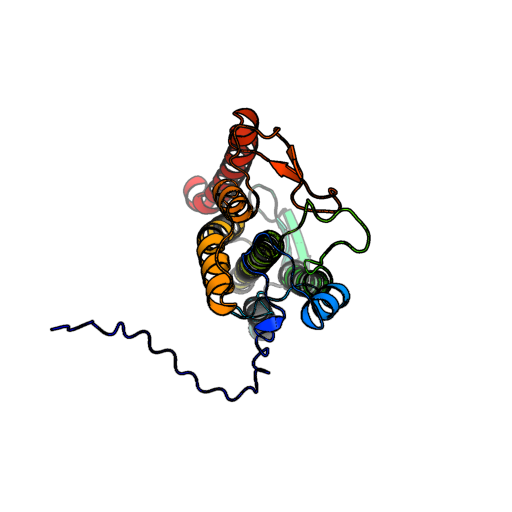U A 1 213 ? -5.536 -11.107 0.564 1.00 93.56 213 LEU A C 1
ATOM 1624 O O . LEU A 1 213 ? -5.635 -12.097 1.296 1.00 93.56 213 LEU A O 1
ATOM 1628 N N . LEU A 1 214 ? -5.044 -9.942 0.988 1.00 92.81 214 LEU A N 1
ATOM 1629 C CA . LEU A 1 214 ? -4.681 -9.677 2.381 1.00 92.81 214 LEU A CA 1
ATOM 1630 C C . LEU A 1 214 ? -5.877 -9.173 3.195 1.00 92.81 214 LEU A C 1
ATOM 1632 O O . LEU A 1 214 ? -6.044 -9.575 4.340 1.00 92.81 214 LEU A O 1
ATOM 1636 N N . GLY A 1 215 ? -6.749 -8.365 2.597 1.00 91.19 215 GLY A N 1
ATOM 1637 C CA . GLY A 1 215 ? -7.920 -7.767 3.231 1.00 91.19 215 GLY A CA 1
ATOM 1638 C C . GLY A 1 215 ? -8.966 -8.776 3.674 1.00 91.19 215 GLY A C 1
ATOM 1639 O O . GLY A 1 215 ? -9.609 -8.566 4.698 1.00 91.19 215 GLY A O 1
ATOM 1640 N N . ARG A 1 216 ? -9.066 -9.929 3.002 1.00 91.06 216 ARG A N 1
ATOM 1641 C CA . ARG A 1 216 ? -9.905 -11.044 3.481 1.00 91.06 216 ARG A CA 1
ATOM 1642 C C . ARG A 1 216 ? -9.502 -11.564 4.868 1.00 91.06 216 ARG A C 1
ATOM 1644 O O . ARG A 1 216 ? -10.306 -12.222 5.513 1.00 91.06 216 ARG A O 1
ATOM 1651 N N . ARG A 1 217 ? -8.275 -11.276 5.323 1.00 91.06 217 ARG A N 1
ATOM 1652 C CA . ARG A 1 217 ? -7.743 -11.724 6.618 1.00 91.06 217 ARG A CA 1
ATOM 1653 C C . ARG A 1 217 ? -7.963 -10.728 7.756 1.00 91.06 217 ARG A C 1
ATOM 1655 O O . ARG A 1 217 ? -7.605 -11.055 8.879 1.00 91.06 217 ARG A O 1
ATOM 1662 N N . VAL A 1 218 ? -8.535 -9.538 7.508 1.00 91.19 218 VAL A N 1
ATOM 1663 C CA . VAL A 1 218 ? -8.764 -8.538 8.578 1.00 91.19 218 VAL A CA 1
ATOM 1664 C C . VAL A 1 218 ? -9.553 -9.160 9.726 1.00 91.19 218 VAL A C 1
ATOM 1666 O O . VAL A 1 218 ? -9.151 -9.023 10.874 1.00 91.19 218 VAL A O 1
ATOM 1669 N N . ARG A 1 219 ? -10.642 -9.873 9.417 1.00 91.19 219 ARG A N 1
ATOM 1670 C CA . ARG A 1 219 ? -11.502 -10.482 10.437 1.00 91.19 219 ARG A CA 1
ATOM 1671 C C . ARG A 1 219 ? -10.744 -11.500 11.288 1.00 91.19 219 ARG A C 1
ATOM 1673 O O . ARG A 1 219 ? -10.708 -11.360 12.499 1.00 91.19 219 ARG A O 1
ATOM 1680 N N . GLU A 1 220 ? -10.036 -12.427 10.644 1.00 92.25 220 GLU A N 1
ATOM 1681 C CA . GLU A 1 220 ? -9.189 -13.412 11.333 1.00 92.25 220 GLU A CA 1
ATOM 1682 C C . GLU A 1 220 ? -8.112 -12.756 12.212 1.00 92.25 220 GLU A C 1
ATOM 1684 O O . GLU A 1 220 ? -7.748 -13.299 13.251 1.00 92.25 220 GLU A O 1
ATOM 1689 N N . MET A 1 221 ? -7.569 -11.607 11.792 1.00 93.25 221 MET A N 1
ATOM 1690 C CA . MET A 1 221 ? -6.606 -10.851 12.594 1.00 93.25 221 MET A CA 1
ATOM 1691 C C . MET A 1 221 ? -7.259 -10.235 13.829 1.00 93.25 221 MET A C 1
ATOM 1693 O O . MET A 1 221 ? -6.667 -10.306 14.898 1.00 93.25 221 MET A O 1
ATOM 1697 N N . VAL A 1 222 ? -8.455 -9.657 13.694 1.00 93.19 222 VAL A N 1
ATOM 1698 C CA . VAL A 1 222 ? -9.199 -9.094 14.829 1.00 93.19 222 VAL A CA 1
ATOM 1699 C C . VAL A 1 222 ? -9.579 -10.186 15.824 1.00 93.19 222 VAL A C 1
ATOM 1701 O O . VAL A 1 222 ? -9.300 -10.032 17.009 1.00 93.19 222 VAL A O 1
ATOM 1704 N N . ASP A 1 223 ? -10.139 -11.296 15.344 1.00 93.75 223 ASP A N 1
ATOM 1705 C CA . ASP A 1 223 ? -10.576 -12.407 16.194 1.00 93.75 223 ASP A CA 1
ATOM 1706 C C . ASP A 1 223 ? -9.387 -12.982 16.982 1.00 93.75 223 ASP A C 1
ATOM 1708 O O . ASP A 1 223 ? -9.419 -13.045 18.208 1.00 93.75 223 ASP A O 1
ATOM 1712 N N . ARG A 1 224 ? -8.271 -13.276 16.297 1.00 95.12 224 ARG A N 1
ATOM 1713 C CA . ARG A 1 224 ? -7.045 -13.790 16.934 1.00 95.12 224 ARG A CA 1
ATOM 1714 C C . ARG A 1 224 ? -6.487 -12.845 17.996 1.00 95.12 224 ARG A C 1
ATOM 1716 O O . ARG A 1 224 ? -5.905 -13.292 18.981 1.00 95.12 224 ARG A O 1
ATOM 1723 N N . GLU A 1 225 ? -6.601 -11.546 17.768 1.00 95.00 225 GLU A N 1
ATOM 1724 C CA . GLU A 1 225 ? -6.095 -10.527 18.678 1.00 95.00 225 GLU A CA 1
ATOM 1725 C C . GLU A 1 225 ? -6.947 -10.406 19.935 1.00 95.00 225 GLU A C 1
ATOM 1727 O O . GLU A 1 225 ? -6.407 -10.387 21.040 1.00 95.00 225 GLU A O 1
ATOM 1732 N N . LEU A 1 226 ? -8.270 -10.371 19.774 1.00 94.50 226 LEU A N 1
ATOM 1733 C CA . LEU A 1 226 ? -9.210 -10.362 20.891 1.00 94.50 226 LEU A CA 1
ATOM 1734 C C . LEU A 1 226 ? -9.097 -11.654 21.716 1.00 94.50 226 LEU A C 1
ATOM 1736 O O . LEU A 1 226 ? -9.025 -11.585 22.945 1.00 94.50 226 LEU A O 1
ATOM 1740 N N . ASP A 1 227 ? -8.933 -12.803 21.053 1.00 95.25 227 ASP A N 1
ATOM 1741 C CA . ASP A 1 227 ? -8.658 -14.090 21.699 1.00 95.25 227 ASP A CA 1
ATOM 1742 C C . ASP A 1 227 ? -7.346 -14.065 22.498 1.00 95.25 227 ASP A C 1
ATOM 1744 O O . ASP A 1 227 ? -7.306 -14.499 23.651 1.00 95.25 227 ASP A O 1
ATOM 1748 N N . ALA A 1 228 ? -6.266 -13.514 21.931 1.00 93.81 228 ALA A N 1
ATOM 1749 C CA . ALA A 1 228 ? -4.976 -13.391 22.617 1.00 93.81 228 ALA A CA 1
ATOM 1750 C C . ALA A 1 228 ? -5.040 -12.448 23.831 1.00 93.81 228 ALA A C 1
ATOM 1752 O O . ALA A 1 228 ? -4.363 -12.670 24.840 1.00 93.81 228 ALA A O 1
ATOM 1753 N N . LEU A 1 229 ? -5.877 -11.413 23.756 1.00 93.56 229 LEU A N 1
ATOM 1754 C CA . LEU A 1 229 ? -6.179 -10.532 24.879 1.00 93.56 229 LEU A CA 1
ATOM 1755 C C . LEU A 1 229 ? -7.129 -11.191 25.891 1.00 93.56 229 LEU A C 1
ATOM 1757 O O . LEU A 1 229 ? -7.241 -10.703 27.012 1.00 93.56 229 LEU A O 1
ATOM 1761 N N . GLY A 1 230 ? -7.780 -12.306 25.559 1.00 94.44 230 GLY A N 1
ATOM 1762 C CA . GLY A 1 230 ? -8.807 -12.923 26.398 1.00 94.44 230 GLY A CA 1
ATOM 1763 C C . GLY A 1 230 ? -10.016 -12.008 26.602 1.00 94.44 230 GLY A C 1
ATOM 1764 O O . GLY A 1 230 ? -10.589 -12.001 27.690 1.00 94.44 230 GLY A O 1
ATOM 1765 N N . VAL A 1 231 ? -10.350 -11.201 25.592 1.00 94.44 231 VAL A N 1
ATOM 1766 C CA . VAL A 1 231 ? -11.489 -10.279 25.603 1.00 94.44 231 VAL A CA 1
ATOM 1767 C C . VAL A 1 231 ? -12.537 -10.806 24.620 1.00 94.44 231 VAL A C 1
ATOM 1769 O O . VAL A 1 231 ? -12.257 -10.844 23.422 1.00 94.44 231 VAL A O 1
ATOM 1772 N N . PRO A 1 232 ? -13.731 -11.220 25.079 1.00 94.81 232 PRO A N 1
ATOM 1773 C CA . PRO A 1 232 ? -14.770 -11.711 24.184 1.00 94.81 232 PRO A CA 1
ATOM 1774 C C . PRO A 1 232 ? -15.306 -10.588 23.289 1.00 94.81 232 PRO A C 1
ATOM 1776 O O . PRO A 1 232 ? -15.304 -9.415 23.665 1.00 94.81 232 PRO A O 1
ATOM 1779 N N . VAL A 1 233 ? -15.793 -10.953 22.104 1.00 93.50 233 VAL A N 1
ATOM 1780 C CA . VAL A 1 233 ? -16.404 -10.000 21.171 1.00 93.50 233 VAL A CA 1
ATOM 1781 C C . VAL A 1 233 ? -17.757 -9.542 21.722 1.00 93.50 233 VAL A C 1
ATOM 1783 O O . VAL A 1 233 ? -18.639 -10.364 21.972 1.00 93.50 233 VAL A O 1
ATOM 1786 N N . GLY A 1 234 ? -17.910 -8.234 21.915 1.00 92.62 234 GLY A N 1
ATOM 1787 C CA . GLY A 1 234 ? -19.165 -7.604 22.315 1.00 92.62 234 GLY A CA 1
ATOM 1788 C C . GLY A 1 234 ? -20.143 -7.433 21.140 1.00 92.62 234 GLY A C 1
ATOM 1789 O O . GLY A 1 234 ? -19.733 -7.465 19.973 1.00 92.62 234 GLY A O 1
ATOM 1790 N N . PRO A 1 235 ? -21.450 -7.268 21.413 1.00 91.81 235 PRO A N 1
ATOM 1791 C CA . PRO A 1 235 ? -22.487 -7.182 20.384 1.00 91.81 235 PRO A CA 1
ATOM 1792 C C . PRO A 1 235 ? -22.334 -5.996 19.418 1.00 91.81 235 PRO A C 1
ATOM 1794 O O . PRO A 1 235 ? -22.737 -6.108 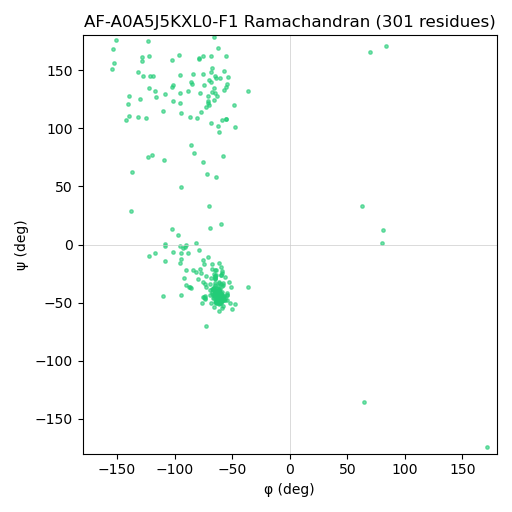18.257 1.00 91.81 235 PRO A O 1
ATOM 1797 N N . GLU A 1 236 ? -21.802 -4.854 19.855 1.00 87.50 236 GLU A N 1
ATOM 1798 C CA . GLU A 1 236 ? -21.586 -3.698 18.976 1.00 87.50 236 GLU A CA 1
ATOM 1799 C C . GLU A 1 236 ? -20.397 -3.935 18.049 1.00 87.50 236 GLU A C 1
ATOM 1801 O O . GLU A 1 236 ? -20.516 -3.747 16.835 1.00 87.50 236 GLU A O 1
ATOM 1806 N N . THR A 1 237 ? -19.290 -4.441 18.593 1.00 88.69 237 THR A N 1
ATOM 1807 C CA . THR A 1 237 ? -18.115 -4.845 17.818 1.00 88.69 237 THR A CA 1
ATOM 1808 C C . THR A 1 237 ? -18.476 -5.927 16.805 1.00 88.69 237 THR A C 1
ATOM 1810 O O . THR A 1 237 ? -18.052 -5.849 15.654 1.00 88.69 237 THR A O 1
ATOM 1813 N N . GLU A 1 238 ? -19.282 -6.921 17.181 1.00 90.38 238 GLU A N 1
ATOM 1814 C CA . GLU A 1 238 ? -19.711 -7.973 16.258 1.00 90.38 238 GLU A CA 1
ATOM 1815 C C . GLU A 1 238 ? -20.499 -7.394 15.074 1.00 90.38 238 GLU A C 1
ATOM 1817 O O . GLU A 1 238 ? -20.214 -7.718 13.916 1.00 90.38 238 GLU A O 1
ATOM 1822 N N . ARG A 1 239 ? -21.450 -6.488 15.341 1.00 87.62 239 ARG A N 1
ATOM 1823 C CA . ARG A 1 239 ? -22.200 -5.781 14.289 1.00 87.62 239 ARG A CA 1
ATOM 1824 C C . ARG A 1 239 ? -21.278 -4.952 13.405 1.00 87.62 239 ARG A C 1
ATOM 1826 O O . ARG A 1 239 ? -21.424 -4.997 12.184 1.00 87.62 239 ARG A O 1
ATOM 1833 N N . GLU A 1 240 ? -20.332 -4.227 14.000 1.00 86.06 240 GLU A N 1
ATOM 1834 C CA . GLU A 1 240 ? -19.333 -3.456 13.263 1.00 86.06 240 GLU A CA 1
ATOM 1835 C C . GLU A 1 240 ? -18.527 -4.384 12.342 1.00 86.06 240 GLU A C 1
ATOM 1837 O O . GLU A 1 240 ? -18.514 -4.187 11.130 1.00 86.06 240 GLU A O 1
ATOM 1842 N N . LEU A 1 241 ? -17.923 -5.450 12.863 1.00 86.81 241 LEU A N 1
ATOM 1843 C CA . LEU A 1 241 ? -17.147 -6.406 12.065 1.00 86.81 241 LEU A CA 1
ATOM 1844 C C . LEU A 1 241 ? -17.969 -7.043 10.940 1.00 86.81 241 LEU A C 1
ATOM 1846 O O . LEU A 1 241 ? -17.434 -7.318 9.866 1.00 86.81 241 LEU A O 1
ATOM 1850 N N . HIS A 1 242 ? -19.269 -7.247 11.153 1.00 86.50 242 HIS A N 1
ATOM 1851 C CA . HIS A 1 242 ? -20.161 -7.769 10.126 1.00 86.50 242 HIS A CA 1
ATOM 1852 C C . HIS A 1 242 ? -20.491 -6.738 9.031 1.00 86.50 242 HIS A C 1
ATOM 1854 O O . HIS A 1 242 ? -20.644 -7.111 7.862 1.00 86.50 242 HIS A O 1
ATOM 1860 N N . ALA A 1 243 ? -20.591 -5.455 9.389 1.00 86.12 243 ALA A N 1
ATOM 1861 C CA . ALA A 1 243 ? -20.779 -4.353 8.446 1.00 86.12 243 ALA A CA 1
ATOM 1862 C C . ALA A 1 243 ? -19.496 -4.067 7.646 1.00 86.12 243 ALA A C 1
ATOM 1864 O O . ALA A 1 243 ? -19.548 -3.777 6.451 1.00 86.12 243 ALA A O 1
ATOM 1865 N N . TRP A 1 244 ? -18.322 -4.190 8.263 1.00 84.62 244 TRP A N 1
ATOM 1866 C CA . TRP A 1 244 ? -17.027 -3.981 7.615 1.00 84.62 244 TRP A CA 1
ATOM 1867 C C . TRP A 1 244 ? -16.565 -5.230 6.861 1.00 84.62 244 TRP A C 1
ATOM 1869 O O . TRP A 1 244 ? -15.690 -5.975 7.297 1.00 84.62 244 TRP A O 1
ATOM 1879 N N . ARG A 1 245 ? -17.133 -5.447 5.671 1.00 76.62 245 ARG A N 1
ATOM 1880 C CA . ARG A 1 245 ? -16.792 -6.604 4.827 1.00 76.62 245 ARG A CA 1
ATOM 1881 C C . ARG A 1 245 ? -15.360 -6.603 4.314 1.00 76.62 245 ARG A C 1
ATOM 1883 O O . ARG A 1 245 ? -14.829 -7.661 3.979 1.00 76.62 245 ARG A O 1
ATOM 1890 N N . TYR A 1 246 ? -14.762 -5.424 4.175 1.00 78.06 246 TYR A N 1
ATOM 1891 C CA . TYR A 1 246 ? -13.438 -5.279 3.599 1.00 78.06 246 TYR A CA 1
ATOM 1892 C C . TYR A 1 246 ? -12.728 -4.034 4.152 1.00 78.06 246 TYR A C 1
ATOM 1894 O O . TYR A 1 246 ? -13.389 -3.090 4.575 1.00 78.06 246 TYR A O 1
ATOM 1902 N N . VAL A 1 247 ? -11.388 -4.026 4.106 1.00 72.81 247 VAL A N 1
ATOM 1903 C CA . VAL A 1 247 ? -10.447 -3.017 4.662 1.00 72.81 247 VAL A CA 1
ATOM 1904 C C . VAL A 1 247 ? -10.941 -1.563 4.572 1.00 72.81 247 VAL A C 1
ATOM 1906 O O . VAL A 1 247 ? -10.703 -0.767 5.472 1.00 72.81 247 VAL A O 1
ATOM 1909 N N . ALA A 1 248 ? -11.634 -1.202 3.496 1.00 73.69 248 ALA A N 1
ATOM 1910 C CA . ALA A 1 248 ? -12.127 0.152 3.281 1.00 73.69 248 ALA A CA 1
ATOM 1911 C C . ALA A 1 248 ? -13.552 0.183 2.721 1.00 73.69 248 ALA A C 1
ATOM 1913 O O . ALA A 1 248 ? -13.861 1.097 1.966 1.00 73.69 248 ALA A O 1
ATOM 1914 N N . VAL A 1 249 ? -14.394 -0.813 3.016 1.00 85.00 249 VAL A N 1
ATOM 1915 C CA . VAL A 1 249 ? -15.753 -0.890 2.467 1.00 85.00 249 VAL A CA 1
ATOM 1916 C C . VAL A 1 249 ? -16.746 -1.355 3.528 1.00 85.00 249 VAL A C 1
ATOM 1918 O O . VAL A 1 249 ? -16.567 -2.411 4.138 1.00 85.00 249 VAL A O 1
ATOM 1921 N N . VAL A 1 250 ? -17.818 -0.578 3.688 1.00 89.50 250 VAL A N 1
ATOM 1922 C CA . VAL A 1 250 ? -18.926 -0.865 4.607 1.00 89.50 250 VAL A CA 1
ATOM 1923 C C . VAL A 1 250 ? -20.111 -1.422 3.823 1.00 89.50 250 VAL A C 1
ATOM 1925 O O . VAL A 1 250 ? -20.439 -0.920 2.753 1.00 89.50 250 VAL A O 1
ATOM 1928 N N . ASP A 1 251 ? -20.757 -2.455 4.347 1.00 91.19 251 ASP A N 1
ATOM 1929 C CA . ASP A 1 251 ? -21.997 -3.044 3.843 1.00 91.19 251 ASP A CA 1
ATOM 1930 C C . ASP A 1 251 ? -23.067 -2.946 4.937 1.00 91.19 251 ASP A C 1
ATOM 1932 O O . ASP A 1 251 ? -23.343 -3.906 5.654 1.00 91.19 251 ASP A O 1
ATOM 1936 N N . ASP A 1 252 ? -23.621 -1.741 5.098 1.00 90.12 252 ASP A N 1
ATOM 1937 C CA . ASP A 1 252 ? -24.667 -1.451 6.080 1.00 90.12 252 ASP A CA 1
ATOM 1938 C C . ASP A 1 252 ? -25.897 -0.828 5.388 1.00 90.12 252 ASP A C 1
ATOM 1940 O O . ASP A 1 252 ? -25.850 0.332 4.964 1.00 90.12 252 ASP A O 1
ATOM 1944 N N . PRO A 1 253 ? -27.029 -1.549 5.275 1.00 89.06 253 PRO A N 1
ATOM 1945 C CA . PRO A 1 253 ? -28.255 -1.023 4.674 1.00 89.06 253 PRO A CA 1
ATOM 1946 C C . PRO A 1 253 ? -28.820 0.215 5.387 1.00 89.06 253 PRO A C 1
ATOM 1948 O O . PRO A 1 253 ? -29.529 1.009 4.760 1.00 89.06 253 PRO A O 1
ATOM 1951 N N . GLY A 1 254 ? -28.531 0.376 6.682 1.00 89.69 254 GLY A N 1
ATOM 1952 C CA . GLY A 1 254 ? -28.988 1.488 7.511 1.00 89.69 254 GLY A CA 1
ATOM 1953 C C . GLY A 1 254 ? -28.175 2.767 7.315 1.00 89.69 254 GLY A C 1
ATOM 1954 O O . GLY A 1 254 ? -28.730 3.862 7.404 1.00 89.69 254 GLY A O 1
ATOM 1955 N N . ALA A 1 255 ? -26.891 2.658 6.968 1.00 88.25 255 ALA A N 1
ATOM 1956 C CA . ALA A 1 255 ? -26.000 3.808 6.835 1.00 88.25 255 ALA A CA 1
ATOM 1957 C C . ALA A 1 255 ? -26.170 4.580 5.508 1.00 88.25 255 ALA A C 1
ATOM 1959 O O . ALA A 1 255 ? -26.702 4.080 4.506 1.00 88.25 255 ALA A O 1
ATOM 1960 N N . GLY A 1 256 ? -25.698 5.832 5.484 1.00 92.56 256 GLY A N 1
ATOM 1961 C CA . GLY A 1 256 ? -25.626 6.664 4.276 1.00 92.56 256 GLY A CA 1
ATOM 1962 C C . GLY A 1 256 ? -24.635 6.126 3.234 1.00 92.56 256 GLY A C 1
ATOM 1963 O O . GLY A 1 256 ? -23.983 5.109 3.453 1.00 92.56 256 GLY A O 1
ATOM 1964 N N . LEU A 1 257 ? -24.518 6.798 2.079 1.00 92.56 257 LEU A N 1
ATOM 1965 C CA . LEU A 1 257 ? -23.525 6.433 1.052 1.00 92.56 257 LEU A CA 1
ATOM 1966 C C . LEU A 1 257 ? -22.088 6.625 1.556 1.00 92.56 257 LEU A C 1
ATOM 1968 O O . LEU A 1 257 ? -21.229 5.794 1.277 1.00 92.56 257 LEU A O 1
ATOM 1972 N N . TRP A 1 258 ? -21.852 7.717 2.280 1.00 91.38 258 TRP A N 1
ATOM 1973 C CA . TRP A 1 258 ? -20.571 8.045 2.889 1.00 91.38 258 TRP A CA 1
ATOM 1974 C C . TRP A 1 258 ? -20.632 7.708 4.373 1.00 91.38 258 TRP A C 1
ATOM 1976 O O . TRP A 1 258 ? -21.508 8.204 5.082 1.00 91.38 258 TRP A O 1
ATOM 1986 N N . VAL A 1 259 ? -19.712 6.864 4.830 1.00 87.69 259 VAL A N 1
ATOM 1987 C CA . VAL A 1 259 ? -19.621 6.424 6.226 1.00 87.69 259 VAL A CA 1
ATOM 1988 C C . VAL A 1 259 ? -18.293 6.915 6.799 1.00 87.69 259 VAL A C 1
ATOM 1990 O O . VAL A 1 259 ? -17.256 6.672 6.180 1.00 87.69 259 VAL A O 1
ATOM 1993 N N . PRO A 1 260 ? -18.275 7.624 7.937 1.00 82.44 260 PRO A N 1
ATOM 1994 C CA . PRO A 1 260 ? -17.025 8.019 8.573 1.00 82.44 260 PRO A CA 1
ATOM 1995 C C . PRO A 1 260 ? -16.276 6.773 9.070 1.00 82.44 260 PRO A C 1
ATOM 1997 O O . PRO A 1 260 ? -16.874 5.878 9.663 1.00 82.44 260 PRO A O 1
ATOM 2000 N N . THR A 1 261 ? -14.969 6.686 8.817 1.00 72.94 261 THR A N 1
ATOM 2001 C CA . THR A 1 261 ? -14.165 5.488 9.140 1.00 72.94 261 THR A CA 1
ATOM 2002 C C . THR A 1 261 ? -13.519 5.519 10.527 1.00 72.94 261 THR A C 1
ATOM 2004 O O . THR A 1 261 ? -12.872 4.546 10.917 1.00 72.94 261 THR A O 1
ATOM 2007 N N . GLY A 1 262 ? -13.698 6.611 11.272 1.00 62.50 262 GLY A N 1
ATOM 2008 C CA . GLY A 1 262 ? -13.205 6.797 12.635 1.00 62.50 262 GLY A CA 1
ATOM 2009 C C . GLY A 1 262 ? -13.400 8.233 13.123 1.00 62.50 262 GLY A C 1
ATOM 2010 O O . GLY A 1 262 ? -13.992 9.054 12.417 1.00 62.50 262 GLY A O 1
ATOM 2011 N N . THR A 1 263 ? -12.878 8.534 14.314 1.00 51.56 263 THR A N 1
ATOM 2012 C CA . THR A 1 263 ? -12.893 9.878 14.910 1.00 51.56 263 THR A CA 1
ATOM 2013 C C . THR A 1 263 ? -11.448 10.378 15.095 1.00 51.56 263 THR A C 1
ATOM 2015 O O . THR A 1 263 ? -10.628 9.630 15.624 1.00 51.56 263 THR A O 1
ATOM 2018 N N . PRO A 1 264 ? -11.099 11.613 14.683 1.00 52.53 264 PRO A N 1
ATOM 2019 C CA . PRO A 1 264 ? -11.973 12.598 14.048 1.00 52.53 264 PRO A CA 1
ATOM 2020 C C . PRO A 1 264 ? -12.464 12.132 12.669 1.00 52.53 264 PRO A C 1
ATOM 2022 O O . PRO A 1 264 ? -11.749 11.454 11.935 1.00 52.53 264 PRO A O 1
ATOM 2025 N N . SER A 1 265 ? -13.708 12.493 12.341 1.00 57.38 265 SER A N 1
ATOM 2026 C CA . SER A 1 265 ? -14.488 12.062 11.167 1.00 57.38 265 SER A CA 1
ATOM 2027 C C . SER A 1 265 ? -13.983 12.624 9.831 1.00 57.38 265 SER A C 1
ATOM 2029 O O . SER A 1 265 ? -14.766 12.952 8.940 1.00 57.38 265 SER A O 1
ATOM 2031 N N . THR A 1 266 ? -12.674 12.821 9.694 1.00 64.81 266 THR A N 1
ATOM 2032 C CA . THR A 1 266 ? -12.053 13.369 8.485 1.00 64.81 266 THR A CA 1
ATOM 2033 C C . THR A 1 266 ? -11.944 12.330 7.377 1.00 64.81 266 THR A C 1
ATOM 2035 O O . THR A 1 266 ? -11.872 12.693 6.206 1.00 64.81 266 THR A O 1
ATOM 2038 N N . ASN A 1 267 ? -11.987 11.045 7.730 1.00 73.38 267 ASN A N 1
ATOM 2039 C CA . ASN A 1 267 ? -11.902 9.947 6.782 1.00 73.38 267 ASN A CA 1
ATOM 2040 C C . ASN A 1 267 ? -13.286 9.348 6.515 1.00 73.38 267 ASN A C 1
ATOM 2042 O O . ASN A 1 267 ? -14.054 9.086 7.441 1.00 73.38 267 ASN A O 1
ATOM 2046 N N . TRP A 1 268 ? -13.574 9.104 5.238 1.00 85.06 268 TRP A N 1
ATOM 2047 C CA . TRP A 1 268 ? -14.851 8.583 4.761 1.00 85.06 268 TRP A CA 1
ATOM 2048 C C . TRP A 1 268 ? -14.631 7.349 3.892 1.00 85.06 268 TRP A C 1
ATOM 2050 O O . TRP A 1 268 ? -13.656 7.262 3.147 1.00 85.06 268 TRP A O 1
ATOM 2060 N N . THR A 1 269 ? -15.558 6.403 3.974 1.00 89.44 269 THR A N 1
ATOM 2061 C CA . THR A 1 269 ? -15.644 5.237 3.097 1.00 89.44 269 THR A CA 1
ATOM 2062 C C . THR A 1 269 ? -16.992 5.194 2.383 1.00 89.44 269 THR A C 1
ATOM 2064 O O . THR A 1 269 ? -17.952 5.860 2.777 1.00 89.44 269 THR A O 1
ATOM 2067 N N . VAL A 1 270 ? -17.044 4.414 1.308 1.00 92.31 270 VAL A N 1
ATOM 2068 C CA . VAL A 1 270 ? -18.240 4.142 0.522 1.00 92.31 270 VAL A CA 1
ATOM 2069 C C . VAL A 1 270 ? -18.983 2.943 1.107 1.00 92.31 270 VAL A C 1
ATOM 2071 O O . VAL A 1 270 ? -18.412 1.876 1.337 1.00 92.31 270 VAL A O 1
ATOM 2074 N N . ASN A 1 271 ? -20.290 3.109 1.275 1.00 94.25 271 ASN A N 1
ATOM 2075 C CA . ASN A 1 271 ? -21.202 2.045 1.658 1.00 94.25 271 ASN A CA 1
ATOM 2076 C C . ASN A 1 271 ? -21.716 1.274 0.431 1.00 94.25 271 ASN A C 1
ATOM 2078 O O . ASN A 1 271 ? -22.531 1.788 -0.344 1.00 94.25 271 ASN A O 1
ATOM 2082 N N . ILE A 1 272 ? -21.286 0.023 0.267 1.00 94.50 272 ILE A N 1
ATOM 2083 C CA . ILE A 1 272 ? -21.699 -0.849 -0.844 1.00 94.50 272 ILE A CA 1
ATOM 2084 C C . ILE A 1 272 ? -23.080 -1.475 -0.659 1.00 94.50 272 ILE A C 1
ATOM 2086 O O . ILE A 1 272 ? -23.574 -2.100 -1.597 1.00 94.50 272 ILE A O 1
ATOM 2090 N N . ALA A 1 273 ? -23.755 -1.285 0.478 1.00 93.38 273 ALA A N 1
ATOM 2091 C CA . ALA A 1 273 ? -25.165 -1.659 0.585 1.00 93.38 273 ALA A CA 1
ATOM 2092 C C . ALA A 1 273 ? -26.032 -0.811 -0.367 1.00 93.38 273 ALA A C 1
ATOM 2094 O O . ALA A 1 273 ? -27.080 -1.252 -0.845 1.00 93.38 273 ALA A O 1
ATOM 2095 N N . ARG A 1 274 ? -25.576 0.408 -0.700 1.00 94.31 274 ARG A N 1
ATOM 2096 C CA . ARG A 1 274 ? -26.260 1.332 -1.613 1.00 94.31 274 ARG A CA 1
ATOM 2097 C C . ARG A 1 274 ? -25.890 1.047 -3.077 1.00 94.31 274 ARG A C 1
ATOM 2099 O O . ARG A 1 274 ? -24.710 0.858 -3.372 1.00 94.31 274 ARG A O 1
ATOM 2106 N N . PRO A 1 275 ? -26.841 1.114 -4.033 1.00 95.75 275 PRO A N 1
ATOM 2107 C CA . PRO A 1 275 ? -26.545 0.923 -5.457 1.00 95.75 275 PRO A CA 1
ATOM 2108 C C . PRO A 1 275 ? -25.443 1.853 -5.982 1.00 95.75 275 PRO A C 1
ATOM 2110 O O . PRO A 1 275 ? -24.528 1.396 -6.660 1.00 95.75 275 PRO A O 1
ATOM 2113 N N . ALA A 1 276 ? -25.478 3.136 -5.603 1.00 95.25 276 ALA A N 1
ATOM 2114 C CA . ALA A 1 276 ? -24.441 4.102 -5.969 1.00 95.25 276 ALA A CA 1
ATOM 2115 C C . ALA A 1 276 ? -23.059 3.709 -5.421 1.00 95.25 276 ALA A C 1
ATOM 2117 O O . ALA A 1 276 ? -22.063 3.825 -6.128 1.00 95.25 276 ALA A O 1
ATOM 2118 N N . GLY A 1 277 ? -22.997 3.177 -4.197 1.00 93.81 277 GLY A N 1
ATOM 2119 C CA . GLY A 1 277 ? -21.746 2.714 -3.605 1.00 93.81 277 GLY A CA 1
ATOM 2120 C C . GLY A 1 277 ? -21.169 1.496 -4.321 1.00 93.81 277 GLY A C 1
ATOM 2121 O O . GLY A 1 277 ? -19.966 1.452 -4.565 1.00 93.81 277 GLY A O 1
ATOM 2122 N N . LYS A 1 278 ? -22.023 0.558 -4.760 1.00 93.69 278 LYS A N 1
ATOM 2123 C CA . LYS A 1 278 ? -21.609 -0.564 -5.624 1.00 93.69 278 LYS A CA 1
ATOM 2124 C C . LYS A 1 278 ? -21.014 -0.060 -6.935 1.00 93.69 278 LYS A C 1
ATOM 2126 O O . LYS A 1 278 ? -19.945 -0.514 -7.321 1.00 93.69 278 LYS A O 1
ATOM 2131 N N . VAL A 1 279 ? -21.675 0.888 -7.601 1.00 95.25 279 VAL A N 1
ATOM 2132 C CA . VAL A 1 279 ? -21.181 1.455 -8.867 1.00 95.25 279 VAL A CA 1
ATOM 2133 C C . VAL A 1 279 ? -19.839 2.156 -8.672 1.00 95.25 279 VAL A C 1
ATOM 2135 O O . VAL A 1 279 ? -18.934 1.933 -9.465 1.00 95.25 279 VAL A O 1
ATOM 2138 N N . LEU A 1 280 ? -19.674 2.948 -7.611 1.00 92.75 280 LEU A N 1
ATOM 2139 C CA . LEU A 1 280 ? -18.402 3.619 -7.328 1.00 92.75 280 LEU A CA 1
ATOM 2140 C C . LEU A 1 280 ? -17.280 2.614 -7.036 1.00 92.75 280 LEU A C 1
ATOM 2142 O O . LEU A 1 280 ? -16.225 2.679 -7.664 1.00 92.75 280 LEU A O 1
ATOM 2146 N N . ALA A 1 281 ? -17.515 1.662 -6.129 1.00 90.44 281 ALA A N 1
ATOM 2147 C CA . ALA A 1 281 ? -16.508 0.683 -5.733 1.00 90.44 281 ALA A CA 1
ATOM 2148 C C . ALA A 1 281 ? -16.141 -0.265 -6.886 1.00 90.44 281 ALA A C 1
ATOM 2150 O O . ALA A 1 281 ? -14.971 -0.384 -7.248 1.00 90.44 281 ALA A O 1
ATOM 2151 N N . PHE A 1 282 ? -17.130 -0.918 -7.502 1.00 91.00 282 PHE A N 1
ATOM 2152 C CA . PHE A 1 282 ? -16.882 -1.876 -8.580 1.00 91.00 282 PHE A CA 1
ATOM 2153 C C . PHE A 1 282 ? -16.522 -1.199 -9.897 1.00 91.00 282 PHE A C 1
ATOM 2155 O O . PHE A 1 282 ? -15.719 -1.749 -10.638 1.00 91.00 282 PHE A O 1
ATOM 2162 N N . GLY A 1 283 ? -17.060 -0.013 -10.186 1.00 93.06 283 GLY A N 1
ATOM 2163 C CA . GLY A 1 283 ? -16.710 0.749 -11.384 1.00 93.06 283 GLY A CA 1
ATOM 2164 C C . GLY A 1 283 ? -15.248 1.179 -11.369 1.00 93.06 283 GLY A C 1
ATOM 2165 O O . GLY A 1 283 ? -14.539 0.947 -12.345 1.00 93.06 283 GLY A O 1
ATOM 2166 N N . PHE A 1 284 ? -14.762 1.714 -10.244 1.00 90.12 284 PHE A N 1
ATOM 2167 C CA . PHE A 1 284 ? -13.346 2.053 -10.095 1.00 90.12 284 PHE A CA 1
ATOM 2168 C C . PHE A 1 284 ? -12.446 0.821 -10.263 1.00 90.12 284 PHE A C 1
ATOM 2170 O O . PHE A 1 284 ? -11.509 0.847 -11.063 1.00 90.12 284 PHE A O 1
ATOM 2177 N N . LEU A 1 285 ? -12.765 -0.282 -9.575 1.00 90.81 285 LEU A N 1
ATOM 2178 C CA . LEU A 1 285 ? -12.013 -1.534 -9.700 1.00 90.81 285 LEU A CA 1
ATOM 2179 C C . LEU A 1 285 ? -12.048 -2.092 -11.127 1.00 90.81 285 LEU A C 1
ATOM 2181 O O . LEU A 1 285 ? -11.018 -2.538 -11.623 1.00 90.81 285 LEU A O 1
ATOM 2185 N N . ALA A 1 286 ? -13.197 -2.045 -11.803 1.00 93.62 286 ALA A N 1
ATOM 2186 C CA . ALA A 1 286 ? -13.350 -2.533 -13.169 1.00 93.62 286 ALA A CA 1
ATOM 2187 C C . ALA A 1 286 ? -12.528 -1.709 -14.165 1.00 93.62 286 ALA A C 1
ATOM 2189 O O . ALA A 1 286 ? -11.848 -2.293 -15.002 1.00 93.62 286 ALA A O 1
ATOM 2190 N N . VAL A 1 287 ? -12.534 -0.375 -14.055 1.00 94.38 287 VAL A N 1
ATOM 2191 C CA . VAL A 1 287 ? -11.718 0.502 -14.913 1.00 94.38 287 VAL A CA 1
ATOM 2192 C C . VAL A 1 287 ? -10.231 0.219 -14.710 1.00 94.38 287 VAL A C 1
ATOM 2194 O O . VAL A 1 287 ? -9.493 0.071 -15.681 1.00 94.38 287 VAL A O 1
ATOM 2197 N N . MET A 1 288 ? -9.787 0.093 -13.460 1.00 92.81 288 MET A N 1
ATOM 2198 C CA . MET A 1 288 ? -8.379 -0.169 -13.160 1.00 92.81 288 MET A CA 1
ATOM 2199 C C . MET A 1 288 ? -7.939 -1.579 -13.570 1.00 92.81 288 MET A C 1
ATOM 2201 O O . MET A 1 288 ? -6.848 -1.750 -14.112 1.00 92.81 288 MET A O 1
ATOM 2205 N N . ALA A 1 289 ? -8.792 -2.587 -13.373 1.00 92.94 289 ALA A N 1
ATOM 2206 C CA . ALA A 1 289 ? -8.543 -3.945 -13.845 1.00 92.94 289 ALA A CA 1
ATOM 2207 C C . ALA A 1 289 ? -8.512 -4.005 -15.377 1.00 92.94 289 ALA A C 1
ATOM 2209 O O . ALA A 1 289 ? -7.623 -4.640 -15.936 1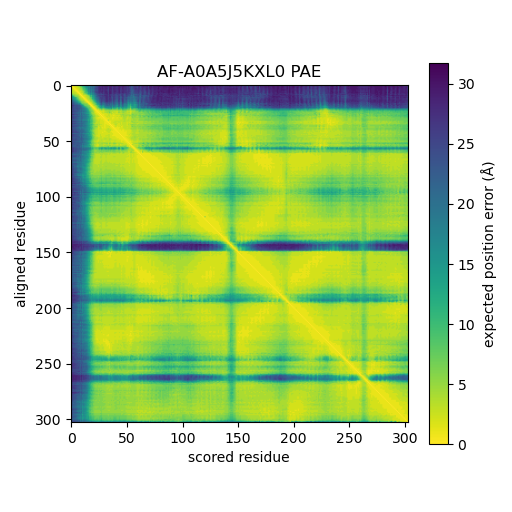.00 92.94 289 ALA A O 1
ATOM 2210 N N . ALA A 1 290 ? -9.426 -3.309 -16.059 1.00 95.38 290 ALA A N 1
ATOM 2211 C CA . ALA A 1 290 ? -9.428 -3.205 -17.514 1.00 95.38 290 ALA A CA 1
ATOM 2212 C C . ALA A 1 290 ? -8.149 -2.533 -18.028 1.00 95.38 290 ALA A C 1
ATOM 2214 O O . ALA A 1 290 ? -7.544 -3.042 -18.965 1.00 95.38 290 ALA A O 1
ATOM 2215 N N . LEU A 1 291 ? -7.689 -1.455 -17.381 1.00 94.06 291 LEU A N 1
ATOM 2216 C CA . LEU A 1 291 ? -6.412 -0.814 -17.700 1.00 94.06 291 LEU A CA 1
ATOM 2217 C C . LEU A 1 291 ? -5.232 -1.776 -17.498 1.00 94.06 291 LEU A C 1
ATOM 2219 O O . LEU A 1 291 ? -4.415 -1.943 -18.400 1.00 94.06 291 LEU A O 1
ATOM 2223 N N . GLY A 1 292 ? -5.153 -2.442 -16.343 1.00 93.62 292 GLY A N 1
ATOM 2224 C CA . GLY A 1 292 ? -4.096 -3.412 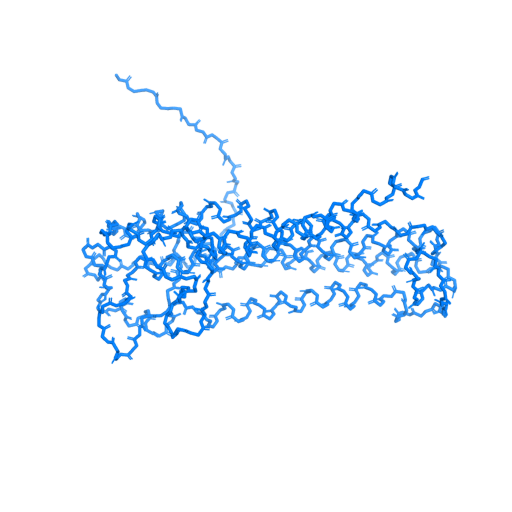-16.052 1.00 93.62 292 GLY A CA 1
ATOM 2225 C C . GLY A 1 292 ? -4.074 -4.577 -17.047 1.00 93.62 292 GLY A C 1
ATOM 2226 O O . GLY A 1 292 ? -3.011 -4.935 -17.551 1.00 93.62 292 GLY A O 1
ATOM 2227 N N . MET A 1 293 ? -5.246 -5.118 -17.394 1.00 95.75 293 MET A N 1
ATOM 2228 C CA . MET A 1 293 ? -5.399 -6.179 -18.394 1.00 95.75 293 MET A CA 1
ATOM 2229 C C . MET A 1 293 ? -5.059 -5.704 -19.806 1.00 95.75 293 MET A C 1
ATOM 2231 O O . MET A 1 293 ? -4.392 -6.429 -20.535 1.00 95.75 293 MET A O 1
ATOM 2235 N N . PHE A 1 294 ? -5.469 -4.496 -20.194 1.00 94.31 294 PHE A N 1
ATOM 2236 C CA . PHE A 1 294 ? -5.110 -3.909 -21.484 1.00 94.31 294 PHE A CA 1
ATOM 2237 C C . PHE A 1 294 ? -3.590 -3.789 -21.629 1.00 94.31 294 PHE A C 1
ATOM 2239 O O . PHE A 1 294 ? -3.030 -4.245 -22.622 1.00 94.31 294 PHE A O 1
ATOM 2246 N N . LEU A 1 295 ? -2.908 -3.257 -20.609 1.00 92.25 295 LEU A N 1
ATOM 2247 C CA . LEU A 1 295 ? -1.448 -3.156 -20.602 1.00 92.25 295 LEU A CA 1
ATOM 2248 C C . LEU A 1 295 ? -0.790 -4.540 -20.648 1.00 92.25 295 LEU A C 1
ATOM 2250 O O . LEU A 1 295 ? 0.136 -4.748 -21.430 1.00 92.25 295 LEU A O 1
ATOM 2254 N N . LEU A 1 296 ? -1.291 -5.496 -19.862 1.00 92.44 296 LEU A N 1
ATOM 2255 C CA . LEU A 1 296 ? -0.798 -6.875 -19.823 1.00 92.44 296 LEU A CA 1
ATOM 2256 C C . LEU A 1 296 ? -0.925 -7.586 -21.180 1.00 92.44 296 LEU A C 1
ATOM 2258 O O . LEU A 1 296 ? -0.007 -8.291 -21.591 1.00 92.44 296 LEU A O 1
ATOM 2262 N N . LEU A 1 297 ? -2.053 -7.401 -21.869 1.00 93.25 297 LEU A N 1
ATOM 2263 C CA . LEU A 1 297 ? -2.365 -8.055 -23.143 1.00 93.25 297 LEU A CA 1
ATOM 2264 C C . LEU A 1 297 ? -1.870 -7.275 -24.363 1.00 93.25 297 LEU A C 1
ATOM 2266 O O . LEU A 1 297 ? -1.932 -7.797 -25.472 1.00 93.25 297 LEU A O 1
ATOM 2270 N N . SER A 1 298 ? -1.357 -6.057 -24.182 1.00 89.69 298 SER A N 1
ATOM 2271 C CA . SER A 1 298 ? -0.884 -5.213 -25.283 1.00 89.69 298 SER A CA 1
ATOM 22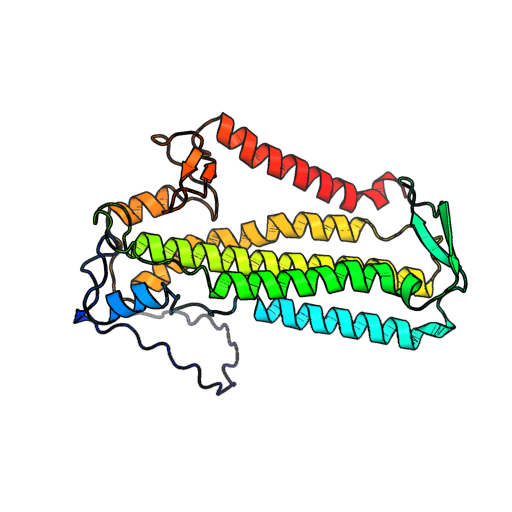72 C C . SER A 1 298 ? 0.101 -5.901 -26.245 1.00 89.69 298 SER A C 1
ATOM 2274 O O . SER A 1 298 ? -0.067 -5.697 -27.448 1.00 89.69 298 SER A O 1
ATOM 2276 N N . PRO A 1 299 ? 1.033 -6.788 -25.820 1.00 86.25 299 PRO A N 1
ATOM 2277 C CA . PRO A 1 299 ? 1.903 -7.484 -26.769 1.00 86.25 299 PRO A CA 1
ATOM 2278 C C . PRO A 1 299 ? 1.153 -8.444 -27.702 1.00 86.25 299 PRO A C 1
ATOM 2280 O O . PRO A 1 299 ? 1.642 -8.718 -28.784 1.00 86.25 299 PRO A O 1
ATOM 2283 N N . LEU A 1 300 ? -0.017 -8.956 -27.301 1.00 89.50 300 LEU A N 1
ATOM 2284 C CA . LEU A 1 300 ? -0.860 -9.821 -28.140 1.00 89.50 300 LEU A CA 1
ATOM 2285 C C . LEU A 1 300 ? -1.769 -9.019 -29.081 1.00 89.50 300 LEU A C 1
ATOM 2287 O O . LEU A 1 300 ? -2.280 -9.564 -30.052 1.00 89.50 300 LEU A O 1
ATOM 2291 N N . ILE A 1 301 ? -2.038 -7.755 -28.743 1.00 86.56 301 ILE A N 1
ATOM 2292 C CA . ILE A 1 301 ? -2.921 -6.869 -29.513 1.00 86.56 301 ILE A CA 1
ATOM 2293 C C . ILE A 1 301 ? -2.133 -6.165 -30.624 1.00 86.56 301 ILE A C 1
ATOM 2295 O O . ILE A 1 301 ? -2.677 -5.938 -31.703 1.00 86.56 301 ILE A O 1
ATOM 2299 N N . PHE A 1 302 ? -0.876 -5.806 -30.350 1.00 82.25 302 PHE A N 1
ATOM 2300 C CA . PHE A 1 302 ? -0.047 -4.983 -31.236 1.00 82.25 302 PHE A CA 1
ATOM 2301 C C . PHE A 1 302 ? 1.210 -5.685 -31.778 1.00 82.25 302 PHE A C 1
ATOM 2303 O O . PHE A 1 302 ? 1.903 -5.083 -32.595 1.00 82.25 302 PHE A O 1
ATOM 2310 N N . GLY A 1 303 ? 1.527 -6.898 -31.311 1.00 76.56 303 GLY A N 1
ATOM 2311 C CA . GLY A 1 303 ? 2.674 -7.703 -31.760 1.00 76.56 303 GLY A CA 1
ATOM 2312 C C . GLY A 1 303 ? 2.274 -8.793 -32.741 1.00 76.56 303 GLY A C 1
ATOM 2313 O O . GLY A 1 303 ? 3.094 -9.072 -33.642 1.00 76.56 303 GLY A O 1
#

Foldseek 3Di:
DDDDDDDDPDDPPPDPPPPVQVDFPDLVQFDQAQQADGDDPVLVCCQVQNDDFNPDDLQLQPVLLVLLVVLLVVLVVLCVVLVVLADQKAQPDADPLQHRPDIDGDDPCRLCVLLCCQSVVLSVVLVVLRVVLSVPQHGDDPPDDSRADGNLLSQLLNLLSSLVSNLSNNLSSLRSNLSSQQRSVCRNPNSRDRGLLLSVLVSLVSSPVSSVVSFQCSLVSSVVRCVVSVHHHDPVSVVVSVQCNTSQEGADLPDDQWDQSGPVSPDTGGYCVDPVSVCVVVVVVVVSNVVSVCSNCVVVVPD

InterPro domains:
  IPR012867 Domain of unknown function DUF1648 [PF07853] (71-117)

Solvent-accessible surface area (backbone atoms only — not comparable to full-atom values): 16910 Å² total; per-residue (Å²): 138,88,83,82,84,84,83,86,78,89,68,87,89,80,70,95,64,82,66,75,68,74,74,73,77,60,78,90,34,54,34,89,24,20,53,36,59,53,36,73,70,58,35,53,48,24,60,75,68,22,57,71,71,83,83,53,74,96,56,55,36,54,62,35,49,53,51,40,51,52,53,50,53,50,48,52,50,49,50,61,76,38,46,91,61,36,54,66,64,36,68,76,40,62,45,97,86,59,47,67,81,34,75,39,65,67,40,74,66,60,74,39,38,59,42,48,56,50,32,46,43,43,52,51,49,48,52,51,53,55,53,50,57,70,72,70,40,44,55,70,72,86,93,59,77,94,83,81,74,25,45,36,55,44,46,44,52,40,42,31,48,43,40,52,47,26,26,49,26,49,21,46,30,46,38,30,50,31,49,44,60,45,47,58,56,31,40,72,72,39,69,85,56,75,65,63,52,32,40,53,10,52,24,53,38,35,60,51,52,42,37,54,71,48,31,72,43,35,61,62,49,36,53,54,41,32,56,74,69,70,28,48,84,21,76,65,35,50,52,48,58,65,24,45,74,38,74,71,36,34,49,39,83,85,56,59,57,68,38,67,76,49,86,77,68,83,43,71,31,46,14,47,55,37,73,68,24,38,49,54,57,51,48,53,52,48,53,50,45,49,52,14,48,49,34,44,45,38,64,79,76,77,103

Nearest PDB structures (foldseek):
  7u8q-assembly1_j  TM=4.803E-01  e=2.282E+00  Sus scrofa
  8eau-assembly1_c  TM=4.381E-01  e=1.489E+00  Saccharomyces cerevisiae
  7u8o-assembly1_j  TM=3.813E-01  e=5.108E+00  Sus scrofa
  6xby-assembly1_g  TM=2.290E-01  e=3.334E+00  Bos taurus

pLDDT: mean 85.48, std 15.84, range [33.53, 98.38]

Organism: NCBI:txid1461025

Sequence (303 aa):
MTTVADDDWGYPLTSTSTRASVELPAPRDRPADSDGLPTGAWLKDLEEDGYRGYTWSGRPMLVPLLLTVVVMLSTLALAWLWWDRIPDQVALHTGADGTVDRWGDKTIGNVLMAPLLGGGGMLLAMAVIMAVGAFFRPRPPVGLAQGAHSLGSMVRQSATMDIVLRSTGWSLLIFSIAISLLEVPRWRTGYENSSPIWLIGVAVLAMFVIPYLLGRRVREMVDRELDALGVPVGPETERELHAWRYVAVVDDPGAGLWVPTGTPSTNWTVNIARPAGKVLAFGFLAVMAALGMFLLLSPLIFG

Radius of gyration: 24.06 Å; Cα contacts (8 Å, |Δi|>4): 390; chains: 1; bounding box: 59×56×68 Å

Secondary structure (DSSP, 8-state):
---PPP----------------PPPPGGGS-SSTTSPP-HHHHHHHHHH----SSS-S-TTHHHHHHHHHHHHHHHHHHHHTGGGS-SEEEEE--TTS---EEEE--HHHHTHHIIIIIHHHHHHHHHHHHHHHH------SSS-TTS--HHHHHHHHHHHHHHHHHHHHHHHHHHHHHHHHHHHHHHH-SSSPP-THHHHHHHHHHHHHHHHHHTTHHHHHHHHHHHHT-PPPHHHHHHHHH--BTTEE--TTS-SEEE-SSSTT-EEEETTSHHHHHHHHHHHHHHHHHHHHHHHHHHHH-